Protein AF-A0A942IT99-F1 (afdb_monomer_lite)

Sequence (246 aa):
MENARISQFNTLSTGQDVSMTMKTRAAVFVEPGCVGIDNKPIPDVGLLEAPPRAATRPLRMALAVLLSASVGGCASLLPRGSSEQPSGFDSFEAAQQALERVVPFQTTVVELAGLGFDPEGGRNVTRVPYPDVVTLLAPHPGVPLEALDAGARACVAAQSQCRAYVFHLGGQTQRREGSFWLDFFNFRRTTTVGGWRFNGLVVVRGDLVVFRNFGGEARIDRTERQVNPLGPLQRAGDAVGASILN

Foldseek 3Di:
DDDDDDDDDDDDDDDDDDPDDDDDDDPPDDDDDDDDDDDDDDDDDDDDDDDDDDPDPPVVVVVVVVVVVVVPPPFPPDDWDWDADPQPDDFQVLLVVLLVPADAPPDWQVVCVVSRRHQPPDDQKDKDFPPRLLCVQCVDPPDDLVNGDQLSNVQVVLGRLKMKMKHKHKIKTKDKDDGPVCVQQPFKTKIWIWMWIKIKIWMDRNGGTHDIDIDTGRIDTDIDMDGDHVGPVVVVVVVVVVVVVD

Structure (mmCIF, N/CA/C/O backbone):
data_AF-A0A942IT99-F1
#
_entry.id   AF-A0A942IT99-F1
#
loop_
_atom_site.group_PDB
_atom_site.id
_atom_site.type_symbol
_atom_site.label_atom_id
_atom_site.label_alt_id
_atom_site.label_comp_id
_atom_site.label_asym_id
_atom_site.label_entity_id
_atom_site.label_seq_id
_atom_site.pdbx_PDB_ins_code
_atom_site.Cartn_x
_atom_site.Cartn_y
_atom_site.Cartn_z
_atom_site.occupancy
_atom_site.B_iso_or_equiv
_atom_site.auth_seq_id
_atom_site.auth_comp_id
_atom_site.auth_asym_id
_atom_site.auth_atom_id
_atom_site.pdbx_PDB_model_num
ATOM 1 N N . MET A 1 1 ? -50.759 -26.880 16.952 1.00 39.16 1 MET A N 1
ATOM 2 C CA . MET A 1 1 ? -50.942 -26.776 15.491 1.00 39.16 1 MET A CA 1
ATOM 3 C C . MET A 1 1 ? -49.678 -26.092 14.995 1.00 39.16 1 MET A C 1
ATOM 5 O O . MET A 1 1 ? -49.498 -24.945 15.355 1.00 39.16 1 MET A O 1
ATOM 9 N N . GLU A 1 2 ? -48.669 -26.691 14.373 1.00 47.97 2 GLU A N 1
ATOM 10 C CA . GLU A 1 2 ? -48.443 -27.966 13.681 1.00 47.97 2 GLU A CA 1
ATOM 11 C C . GLU A 1 2 ? -46.894 -28.084 13.557 1.00 47.97 2 GLU A C 1
ATOM 13 O O . GLU A 1 2 ? -46.249 -27.081 13.270 1.00 47.97 2 GLU A O 1
ATOM 18 N N . ASN A 1 3 ? -46.259 -29.123 14.129 1.00 37.75 3 ASN A N 1
ATOM 19 C CA . ASN A 1 3 ? -45.424 -30.167 13.477 1.00 37.75 3 ASN A CA 1
ATOM 20 C C . ASN A 1 3 ? -44.607 -29.731 12.230 1.00 37.75 3 ASN A C 1
ATOM 22 O O . ASN A 1 3 ? -45.142 -29.041 11.383 1.00 37.75 3 ASN A O 1
ATOM 26 N N . ALA A 1 4 ? -43.368 -30.152 11.924 1.00 42.12 4 ALA A N 1
ATOM 27 C CA . ALA A 1 4 ? -42.411 -31.162 12.412 1.00 42.12 4 ALA A CA 1
ATOM 28 C C . ALA A 1 4 ? -41.055 -30.936 11.654 1.00 42.12 4 ALA A C 1
ATOM 30 O O . ALA A 1 4 ? -41.073 -30.510 10.507 1.00 42.12 4 ALA A O 1
ATOM 31 N N . ARG A 1 5 ? -39.878 -30.957 12.308 1.00 44.62 5 ARG A N 1
ATOM 32 C CA . ARG A 1 5 ? -38.807 -32.001 12.334 1.00 44.62 5 ARG A CA 1
ATOM 33 C C . ARG A 1 5 ? -38.063 -32.411 11.023 1.00 44.62 5 ARG A C 1
ATOM 35 O O . ARG A 1 5 ? -38.634 -33.098 10.194 1.00 44.62 5 ARG A O 1
ATOM 42 N N . ILE A 1 6 ? -36.726 -32.211 11.066 1.00 40.09 6 ILE A N 1
ATOM 43 C CA . ILE A 1 6 ? -35.607 -33.209 10.979 1.00 40.09 6 ILE A CA 1
ATOM 44 C C . ILE A 1 6 ? -34.980 -33.660 9.624 1.00 40.09 6 ILE A C 1
ATOM 46 O O . ILE A 1 6 ? -35.668 -34.053 8.694 1.00 40.09 6 ILE A O 1
ATOM 50 N N . SER A 1 7 ? -33.631 -33.765 9.696 1.00 36.00 7 SER A N 1
ATOM 51 C CA . SER A 1 7 ? -32.617 -34.575 8.958 1.00 36.00 7 SER A CA 1
ATOM 52 C C . SER A 1 7 ? -32.186 -34.126 7.562 1.00 36.00 7 SER A C 1
ATOM 54 O O . SER A 1 7 ? -33.012 -33.963 6.682 1.00 36.00 7 SER A O 1
ATOM 56 N N . GLN A 1 8 ? -30.909 -33.807 7.297 1.00 42.81 8 GLN A N 1
ATOM 57 C CA . GLN A 1 8 ? -29.645 -34.581 7.402 1.00 42.81 8 GLN A CA 1
ATOM 58 C C . GLN A 1 8 ? -29.533 -35.823 6.490 1.00 42.81 8 GLN A C 1
ATOM 60 O O . GLN A 1 8 ? -30.430 -36.655 6.445 1.00 42.81 8 GLN A O 1
ATOM 65 N N . PHE A 1 9 ? -28.321 -35.950 5.920 1.00 35.94 9 PHE A N 1
ATOM 66 C CA . PHE A 1 9 ? -27.642 -37.098 5.285 1.00 35.94 9 PHE A CA 1
ATOM 67 C C . PHE A 1 9 ? -27.635 -37.254 3.744 1.00 35.94 9 PHE A C 1
ATOM 69 O O . PHE A 1 9 ? -28.473 -37.919 3.159 1.00 35.94 9 PHE A O 1
ATOM 76 N N . ASN A 1 10 ? -26.624 -36.628 3.121 1.00 34.25 10 ASN A N 1
ATOM 77 C CA . ASN A 1 10 ? -25.385 -37.208 2.556 1.00 34.25 10 ASN A CA 1
ATOM 78 C C . ASN A 1 10 ? -25.401 -38.383 1.538 1.00 34.25 10 ASN A C 1
ATOM 80 O O . ASN A 1 10 ? -26.127 -39.356 1.701 1.00 34.25 10 ASN A O 1
ATOM 84 N N . THR A 1 11 ? -24.382 -38.337 0.651 1.00 37.66 11 THR A N 1
ATOM 85 C CA . THR A 1 11 ? -23.782 -39.385 -0.232 1.00 37.66 11 THR A CA 1
ATOM 86 C C . THR A 1 11 ? -24.477 -39.637 -1.589 1.00 37.66 11 THR A C 1
ATOM 88 O O . THR A 1 11 ? -25.692 -39.564 -1.659 1.00 37.66 11 THR A O 1
ATOM 91 N N . LEU A 1 12 ? -23.837 -39.879 -2.748 1.00 37.41 12 LEU A N 1
ATOM 92 C CA . LEU A 1 12 ? -22.515 -40.382 -3.182 1.00 37.41 12 LEU A CA 1
ATOM 93 C C . LEU A 1 12 ? -22.225 -39.836 -4.615 1.00 37.41 12 LEU A C 1
ATOM 95 O O . LEU A 1 12 ? -23.151 -39.654 -5.395 1.00 37.41 12 LEU A O 1
ATOM 99 N N . SER A 1 13 ? -20.989 -39.429 -4.931 1.00 34.06 13 SER A N 1
ATOM 100 C CA . SER A 1 13 ? -19.980 -40.162 -5.737 1.00 34.06 13 SER A CA 1
ATOM 101 C C . SER A 1 13 ? -20.259 -40.359 -7.236 1.00 34.06 13 SER A C 1
ATOM 103 O O . SER A 1 13 ? -21.051 -41.210 -7.616 1.00 34.06 13 SER A O 1
ATOM 105 N N . THR A 1 14 ? -19.478 -39.646 -8.053 1.00 37.00 14 THR A N 1
ATOM 106 C CA . THR A 1 14 ? -18.668 -40.143 -9.192 1.00 37.00 14 THR A CA 1
ATOM 107 C C . THR A 1 14 ? -17.801 -38.940 -9.597 1.00 37.00 14 THR A C 1
ATOM 109 O O . THR A 1 14 ? -18.337 -37.867 -9.832 1.00 37.00 14 THR A O 1
ATOM 112 N N . GLY A 1 15 ? -16.472 -38.944 -9.525 1.00 32.97 15 GLY A N 1
ATOM 113 C CA . GLY A 1 15 ? -15.574 -39.945 -10.076 1.00 32.97 15 GLY A CA 1
ATOM 114 C C . GLY A 1 15 ? -15.150 -39.480 -11.468 1.00 32.97 15 GLY A C 1
ATOM 115 O O . GLY A 1 15 ? -15.761 -39.896 -12.439 1.00 32.97 15 GLY A O 1
ATOM 116 N N . GLN A 1 16 ? -14.136 -38.613 -11.559 1.00 38.00 16 GLN A N 1
ATOM 117 C CA . GLN A 1 16 ? -13.275 -38.548 -12.741 1.00 38.00 16 GLN A CA 1
ATOM 118 C C . GLN A 1 16 ? -11.941 -37.871 -12.412 1.00 38.00 16 GLN A C 1
ATOM 120 O O . GLN A 1 16 ? -11.777 -36.655 -12.480 1.00 38.00 16 GLN A O 1
ATOM 125 N N . ASP A 1 17 ? -10.988 -38.730 -12.059 1.00 34.41 17 ASP A N 1
ATOM 126 C CA . ASP A 1 17 ? -9.578 -38.562 -12.371 1.00 34.41 17 ASP A CA 1
ATOM 127 C C . ASP A 1 17 ? -9.406 -38.246 -13.861 1.00 34.41 17 ASP A C 1
ATOM 129 O O . ASP A 1 17 ? -9.821 -39.025 -14.721 1.00 34.41 17 ASP A O 1
ATOM 133 N N . VAL A 1 18 ? -8.720 -37.149 -14.174 1.00 46.44 18 VAL A N 1
ATOM 134 C CA . VAL A 1 18 ? -7.964 -37.045 -15.424 1.00 46.44 18 VAL A CA 1
ATOM 135 C C . VAL A 1 18 ? -6.570 -36.548 -15.073 1.00 46.44 18 VAL A C 1
ATOM 137 O O . VAL A 1 18 ? -6.242 -35.366 -15.143 1.00 46.44 18 VAL A O 1
ATOM 140 N N . SER A 1 19 ? -5.741 -37.510 -14.674 1.00 34.69 19 SER A N 1
ATOM 141 C CA . SER A 1 19 ? -4.295 -37.434 -14.816 1.00 34.69 19 SER A CA 1
ATOM 142 C C . SER A 1 19 ? -3.980 -37.241 -16.299 1.00 34.69 19 SER A C 1
ATOM 144 O O . SER A 1 19 ? -4.189 -38.144 -17.109 1.00 34.69 19 SER A O 1
ATOM 146 N N . MET A 1 20 ? -3.509 -36.052 -16.672 1.00 35.38 20 MET A N 1
ATOM 147 C CA . MET A 1 20 ? -2.973 -35.809 -18.006 1.00 35.38 20 MET A CA 1
ATOM 148 C C . MET A 1 20 ? -1.537 -35.321 -17.882 1.00 35.38 20 MET A C 1
ATOM 150 O O . MET A 1 20 ? -1.215 -34.137 -17.862 1.00 35.38 20 MET A O 1
ATOM 154 N N . THR A 1 21 ? -0.656 -36.310 -17.779 1.00 42.91 21 THR A N 1
ATOM 155 C CA . THR A 1 21 ? 0.775 -36.197 -18.015 1.00 42.91 21 THR A CA 1
ATOM 156 C C . THR A 1 21 ? 0.992 -35.727 -19.458 1.00 42.91 21 THR A C 1
ATOM 158 O O . THR A 1 21 ? 0.917 -36.519 -20.395 1.00 42.91 21 THR A O 1
ATOM 161 N N . MET A 1 22 ? 1.272 -34.440 -19.669 1.00 36.47 22 MET A N 1
ATOM 162 C CA . MET A 1 22 ? 1.717 -33.928 -20.969 1.00 36.47 22 MET A CA 1
ATOM 163 C C . MET A 1 22 ? 3.126 -33.347 -20.867 1.00 36.47 22 MET A C 1
ATOM 165 O O . MET A 1 22 ? 3.358 -32.159 -20.698 1.00 36.47 22 MET A O 1
ATOM 169 N N . LYS A 1 23 ? 4.071 -34.283 -20.968 1.00 35.50 23 LYS A N 1
ATOM 170 C CA . LYS A 1 23 ? 5.142 -34.298 -21.968 1.00 35.50 23 LYS A CA 1
ATOM 171 C C . LYS A 1 23 ? 5.810 -32.945 -22.248 1.00 35.50 23 LYS A C 1
ATOM 173 O O . LYS A 1 23 ? 5.411 -32.194 -23.133 1.00 35.50 23 LYS A O 1
ATOM 178 N N . THR A 1 24 ? 6.937 -32.762 -21.567 1.00 43.44 24 THR A N 1
ATOM 179 C CA . THR A 1 24 ? 8.148 -32.083 -22.034 1.00 43.44 24 THR A CA 1
ATOM 180 C C . THR A 1 24 ? 8.234 -32.033 -23.564 1.00 43.44 24 THR A C 1
ATOM 182 O O . THR A 1 24 ? 8.451 -33.052 -24.224 1.00 43.44 24 THR A O 1
ATOM 185 N N . ARG A 1 25 ? 8.123 -30.835 -24.136 1.00 38.44 25 ARG A N 1
ATOM 186 C CA . ARG A 1 25 ? 8.689 -30.516 -25.448 1.00 38.44 25 ARG A CA 1
ATOM 187 C C . ARG A 1 25 ? 9.528 -29.262 -25.293 1.00 38.44 25 ARG A C 1
ATOM 189 O O . ARG A 1 25 ? 9.020 -28.147 -25.287 1.00 38.44 25 ARG A O 1
ATOM 196 N N . ALA A 1 26 ? 10.826 -29.494 -25.139 1.00 36.19 26 ALA A N 1
ATOM 197 C CA . ALA A 1 26 ? 11.847 -28.497 -25.377 1.00 36.19 26 ALA A CA 1
ATOM 198 C C . ALA A 1 26 ? 11.672 -27.969 -26.808 1.00 36.19 26 ALA A C 1
ATOM 200 O O . ALA A 1 26 ? 11.754 -28.731 -27.774 1.00 36.19 26 ALA A O 1
ATOM 201 N N . ALA A 1 27 ? 11.393 -26.676 -26.934 1.00 34.97 27 ALA A N 1
ATOM 202 C CA . ALA A 1 27 ? 11.529 -25.968 -28.191 1.00 34.97 27 ALA A CA 1
ATOM 203 C C . ALA A 1 27 ? 13.032 -25.853 -28.482 1.00 34.97 27 ALA A C 1
ATOM 205 O O . ALA A 1 27 ? 13.722 -24.995 -27.937 1.00 34.97 27 ALA A O 1
ATOM 206 N N . VAL A 1 28 ? 13.544 -26.779 -29.291 1.00 35.72 28 VAL A N 1
ATOM 207 C CA . VAL A 1 28 ? 14.864 -26.670 -29.912 1.00 35.72 28 VAL A CA 1
ATOM 208 C C . VAL A 1 28 ? 14.746 -25.582 -30.972 1.00 35.72 28 VAL A C 1
ATOM 210 O O . VAL A 1 28 ? 14.085 -25.759 -31.995 1.00 35.72 28 VAL A O 1
ATOM 213 N N . PHE A 1 29 ? 15.320 -24.423 -30.670 1.00 31.28 29 PHE A N 1
ATOM 214 C CA . PHE A 1 29 ? 15.466 -23.329 -31.613 1.00 31.28 29 PHE A CA 1
ATOM 215 C C . PHE A 1 29 ? 16.520 -23.733 -32.649 1.00 31.28 29 PHE A C 1
ATOM 217 O O . PHE A 1 29 ? 17.648 -24.080 -32.307 1.00 31.28 29 PHE A O 1
ATOM 224 N N . VAL A 1 30 ? 16.083 -23.760 -33.903 1.00 35.53 30 VAL A N 1
ATOM 225 C CA . VAL A 1 30 ? 16.823 -24.179 -35.092 1.00 35.53 30 VAL A CA 1
ATOM 226 C C . VAL A 1 30 ? 17.877 -23.124 -35.439 1.00 35.53 30 VAL A C 1
ATOM 228 O O . VAL A 1 30 ? 17.548 -21.952 -35.619 1.00 35.53 30 VAL A O 1
ATOM 231 N N . GLU A 1 31 ? 19.138 -23.547 -35.537 1.00 41.16 31 GLU A N 1
ATOM 232 C CA . GLU A 1 31 ? 20.235 -22.756 -36.103 1.00 41.16 31 GLU A CA 1
ATOM 233 C C . GLU A 1 31 ? 20.008 -22.512 -37.608 1.00 41.16 31 GLU A C 1
ATOM 235 O O . GLU A 1 31 ? 19.618 -23.439 -38.326 1.00 41.16 31 GLU A O 1
ATOM 240 N N . PRO A 1 32 ? 20.275 -21.307 -38.140 1.00 45.66 32 PRO A N 1
ATOM 241 C CA . PRO A 1 32 ? 20.320 -21.102 -39.579 1.00 45.66 32 PRO A CA 1
ATOM 242 C C . PRO A 1 32 ? 21.599 -21.724 -40.154 1.00 45.66 32 PRO A C 1
ATOM 244 O O . PRO A 1 32 ? 22.715 -21.304 -39.851 1.00 45.66 32 PRO A O 1
ATOM 247 N N . GLY A 1 33 ? 21.405 -22.741 -40.995 1.00 35.16 33 GLY A N 1
ATOM 248 C CA . GLY A 1 33 ? 22.462 -23.452 -41.700 1.00 35.16 33 GLY A CA 1
ATOM 249 C C . GLY A 1 33 ? 23.243 -22.567 -42.671 1.00 35.16 33 GLY A C 1
ATOM 250 O O . GLY A 1 33 ? 22.678 -21.815 -43.466 1.00 35.16 33 GLY A O 1
ATOM 251 N N . CYS A 1 34 ? 24.565 -22.719 -42.634 1.00 34.06 34 CYS A N 1
ATOM 252 C CA . CYS A 1 34 ? 25.455 -22.295 -43.702 1.00 34.06 34 CYS A CA 1
ATOM 253 C C . CYS A 1 34 ? 25.238 -23.197 -44.924 1.00 34.06 34 CYS A C 1
ATOM 255 O O . CYS A 1 34 ? 25.384 -24.416 -44.856 1.00 34.06 34 CYS A O 1
ATOM 257 N N . VAL A 1 35 ? 24.884 -22.568 -46.041 1.00 43.31 35 VAL A N 1
ATOM 258 C CA . VAL A 1 35 ? 24.747 -23.173 -47.366 1.00 43.31 35 VAL A CA 1
ATOM 259 C C . VAL A 1 35 ? 26.081 -23.797 -47.793 1.00 43.31 35 VAL A C 1
ATOM 261 O O . VAL A 1 35 ? 27.101 -23.111 -47.865 1.00 43.31 35 VAL A O 1
ATOM 264 N N . GLY A 1 36 ? 26.059 -25.102 -48.071 1.00 34.62 36 GLY A N 1
ATOM 265 C CA . GLY A 1 36 ? 27.141 -25.819 -48.738 1.00 34.62 36 GLY A CA 1
ATOM 266 C C . GLY A 1 36 ? 27.186 -25.449 -50.219 1.00 34.62 36 GLY A C 1
ATOM 267 O O . GLY A 1 36 ? 26.153 -25.415 -50.883 1.00 34.62 36 GLY A O 1
ATOM 268 N N . ILE A 1 37 ? 28.381 -25.146 -50.719 1.00 41.97 37 ILE A N 1
ATOM 269 C CA . ILE A 1 37 ? 28.624 -24.864 -52.133 1.00 41.97 37 ILE A CA 1
ATOM 270 C C . ILE A 1 37 ? 29.173 -26.147 -52.761 1.00 41.97 37 ILE A C 1
ATOM 272 O O . ILE A 1 37 ? 30.215 -26.652 -52.340 1.00 41.97 37 ILE A O 1
ATOM 276 N N . ASP A 1 38 ? 28.424 -26.675 -53.726 1.00 38.41 38 ASP A N 1
ATOM 277 C CA . ASP A 1 38 ? 28.729 -27.861 -54.521 1.00 38.41 38 ASP A CA 1
ATOM 278 C C . ASP A 1 38 ? 30.107 -27.793 -55.188 1.00 38.41 38 ASP A C 1
ATOM 280 O O . ASP A 1 38 ? 30.463 -26.830 -55.874 1.00 38.41 38 ASP A O 1
ATOM 284 N N . ASN A 1 39 ? 30.870 -28.870 -55.016 1.00 44.47 39 ASN A N 1
ATOM 285 C CA . ASN A 1 39 ? 32.199 -29.044 -55.579 1.00 44.47 39 ASN A CA 1
ATOM 286 C C . ASN A 1 39 ? 32.071 -29.668 -56.982 1.00 44.47 39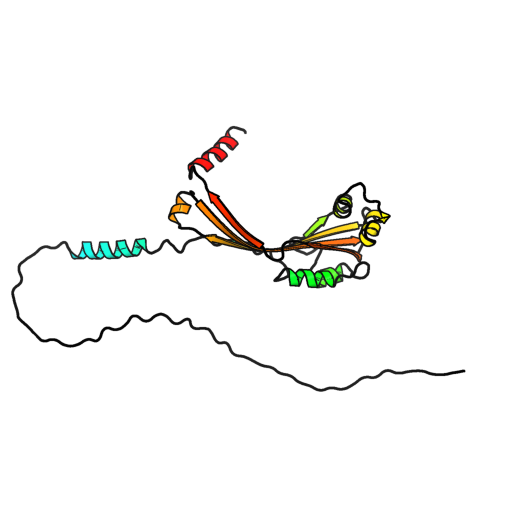 ASN A C 1
ATOM 288 O O . ASN A 1 39 ? 31.845 -30.871 -57.122 1.00 44.47 39 ASN A O 1
ATOM 292 N N . LYS A 1 40 ? 32.191 -28.850 -58.034 1.00 41.75 40 LYS A N 1
ATOM 293 C CA . LYS A 1 40 ? 32.300 -29.300 -59.433 1.00 41.75 40 LYS A CA 1
ATOM 294 C C . LYS A 1 40 ? 33.785 -29.395 -59.823 1.00 41.75 40 LYS A C 1
ATOM 296 O O . LYS A 1 40 ? 34.506 -28.425 -59.597 1.00 41.75 40 LYS A O 1
ATOM 301 N N . PRO A 1 41 ? 34.260 -30.490 -60.444 1.00 44.66 41 PRO A N 1
ATOM 302 C CA . PRO A 1 41 ? 35.653 -30.598 -60.864 1.00 44.66 41 PRO A CA 1
ATOM 303 C C . PRO A 1 41 ? 35.877 -29.884 -62.208 1.00 44.66 41 PRO A C 1
ATOM 305 O O . PRO A 1 41 ? 35.098 -30.048 -63.150 1.00 44.66 41 PRO A O 1
ATOM 308 N N . ILE A 1 42 ? 36.948 -29.093 -62.297 1.00 40.69 42 ILE A N 1
ATOM 309 C CA . ILE A 1 42 ? 37.484 -28.484 -63.528 1.00 40.69 42 ILE A CA 1
ATOM 310 C C . ILE A 1 42 ? 38.992 -28.817 -63.581 1.00 40.69 42 ILE A C 1
ATOM 312 O O . ILE A 1 42 ? 39.611 -28.884 -62.518 1.00 40.69 42 ILE A O 1
ATOM 316 N N . PRO A 1 43 ? 39.558 -29.111 -64.771 1.00 45.12 43 PRO A N 1
ATOM 317 C CA . PRO A 1 43 ? 40.708 -30.000 -64.919 1.00 45.12 43 PRO A CA 1
ATOM 318 C C . PRO A 1 43 ? 42.076 -29.311 -64.832 1.00 45.12 43 PRO A C 1
ATOM 320 O O . PRO A 1 43 ? 42.197 -28.089 -64.923 1.00 45.12 43 PRO A O 1
ATOM 323 N N . ASP A 1 44 ? 43.090 -30.169 -64.703 1.00 46.69 44 ASP A N 1
ATOM 324 C CA . ASP A 1 44 ? 44.524 -29.895 -64.704 1.00 46.69 44 ASP A CA 1
ATOM 325 C C . ASP A 1 44 ? 44.979 -28.952 -65.822 1.00 46.69 44 ASP A C 1
ATOM 327 O O . ASP A 1 44 ? 44.818 -29.241 -67.010 1.00 46.69 44 ASP A O 1
ATOM 331 N N . VAL A 1 45 ? 45.661 -27.871 -65.435 1.00 41.03 45 VAL A N 1
ATOM 332 C CA . VAL A 1 45 ? 46.538 -27.108 -66.325 1.00 41.03 45 VAL A CA 1
ATOM 333 C C . VAL A 1 45 ? 47.806 -26.715 -65.574 1.00 41.03 45 VAL A C 1
ATOM 335 O O . VAL A 1 45 ? 47.773 -25.925 -64.637 1.00 41.03 45 VAL A O 1
ATOM 338 N N . GLY A 1 46 ? 48.928 -27.229 -66.074 1.00 39.59 46 GLY A N 1
ATOM 339 C CA . GLY A 1 46 ? 50.073 -26.381 -66.399 1.00 39.59 46 GLY A CA 1
ATOM 340 C C . GLY A 1 46 ? 50.959 -25.936 -65.244 1.00 39.59 46 GLY A C 1
ATOM 341 O O . GLY A 1 46 ? 50.786 -24.870 -64.666 1.00 39.59 46 GLY A O 1
ATOM 342 N N . LEU A 1 47 ? 52.004 -26.733 -65.042 1.00 43.69 47 LEU A N 1
ATOM 343 C CA . LEU A 1 47 ? 53.308 -26.346 -64.520 1.00 43.69 47 LEU A CA 1
ATOM 344 C C . LEU A 1 47 ? 53.756 -24.975 -65.074 1.00 43.69 47 LEU A C 1
ATOM 346 O O . LEU A 1 47 ? 53.932 -24.841 -66.283 1.00 43.69 47 LEU A O 1
ATOM 350 N N . LEU A 1 48 ? 53.998 -23.988 -64.206 1.00 40.31 48 LEU A N 1
ATOM 351 C CA . LEU A 1 48 ? 54.901 -22.876 -64.509 1.00 40.31 48 LEU A CA 1
ATOM 352 C C . LEU A 1 48 ? 55.566 -22.360 -63.227 1.00 40.31 48 LEU A C 1
ATOM 354 O O . LEU A 1 48 ? 54.986 -22.361 -62.143 1.00 40.31 48 LEU A O 1
ATOM 358 N N . GLU A 1 49 ? 56.828 -21.997 -63.387 1.00 43.44 49 GLU A N 1
ATOM 359 C CA . GLU A 1 49 ? 57.879 -21.913 -62.382 1.00 43.44 49 GLU A CA 1
ATOM 360 C C . GLU A 1 49 ? 57.687 -20.881 -61.261 1.00 43.44 49 GLU A C 1
ATOM 362 O O . GLU A 1 49 ? 57.094 -19.814 -61.412 1.00 43.44 49 GLU A O 1
ATOM 367 N N . ALA A 1 50 ? 58.295 -21.207 -60.119 1.00 49.03 50 ALA A N 1
ATOM 368 C CA . ALA A 1 50 ? 58.469 -20.329 -58.974 1.00 49.03 50 ALA A CA 1
ATOM 369 C C . ALA A 1 50 ? 59.521 -19.234 -59.235 1.00 49.03 50 ALA A C 1
ATOM 371 O O . ALA A 1 50 ? 60.605 -19.539 -59.734 1.00 49.03 50 ALA A O 1
ATOM 372 N N . PRO A 1 51 ? 59.293 -18.002 -58.745 1.00 54.72 51 PRO A N 1
ATOM 373 C CA . PRO A 1 51 ? 60.372 -17.092 -58.388 1.00 54.72 51 PRO A CA 1
ATOM 374 C C . PRO A 1 51 ? 60.485 -16.889 -56.859 1.00 54.72 51 PRO A C 1
ATOM 376 O O . PRO A 1 51 ? 59.576 -17.223 -56.093 1.00 54.72 51 PRO A O 1
ATOM 379 N N . PRO A 1 52 ? 61.639 -16.390 -56.380 1.00 58.34 52 PRO A N 1
ATOM 380 C CA . PRO A 1 52 ? 62.125 -16.652 -55.032 1.00 58.34 52 PRO A CA 1
ATOM 381 C C . PRO A 1 52 ? 61.655 -15.644 -53.969 1.00 58.34 52 PRO A C 1
ATOM 383 O O . PRO A 1 52 ? 61.454 -14.466 -54.236 1.00 58.34 52 PRO A O 1
ATOM 386 N N . ARG A 1 53 ? 61.611 -16.146 -52.725 1.00 55.53 53 ARG A N 1
ATOM 387 C CA . ARG A 1 53 ? 61.852 -15.469 -51.430 1.00 55.53 53 ARG A CA 1
ATOM 388 C C . ARG A 1 53 ? 61.204 -14.093 -51.198 1.00 55.53 53 ARG A C 1
ATOM 390 O O . ARG A 1 53 ? 61.747 -13.070 -51.589 1.00 55.53 53 ARG A O 1
ATOM 397 N N . ALA A 1 54 ? 60.215 -14.060 -50.303 1.00 45.09 54 ALA A N 1
ATOM 398 C CA . ALA A 1 54 ? 60.138 -13.024 -49.265 1.00 45.09 54 ALA A CA 1
ATOM 399 C C . ALA A 1 54 ? 59.269 -13.510 -48.095 1.00 45.09 54 ALA A C 1
ATOM 401 O O . ALA A 1 54 ? 58.041 -13.404 -48.096 1.00 45.09 54 ALA A O 1
ATOM 402 N N . ALA A 1 55 ? 59.931 -14.069 -47.083 1.00 54.16 55 ALA A N 1
ATOM 403 C CA . ALA A 1 55 ? 59.370 -14.281 -45.758 1.00 54.16 55 ALA A CA 1
ATOM 404 C C . ALA A 1 55 ? 58.859 -12.938 -45.206 1.00 54.16 55 ALA A C 1
ATOM 406 O O . ALA A 1 55 ? 59.621 -11.978 -45.192 1.00 54.16 55 ALA A O 1
ATOM 407 N N . THR A 1 56 ? 57.575 -12.860 -44.826 1.00 51.66 56 THR A N 1
ATOM 408 C CA . THR A 1 56 ? 56.961 -11.865 -43.896 1.00 51.66 56 THR A CA 1
ATOM 409 C C . THR A 1 56 ? 55.419 -11.881 -43.913 1.00 51.66 56 THR A C 1
ATOM 411 O O . THR A 1 56 ? 54.792 -11.232 -43.076 1.00 51.66 56 THR A O 1
ATOM 414 N N . ARG A 1 57 ? 54.757 -12.621 -44.817 1.00 54.25 57 ARG A N 1
ATOM 415 C CA . ARG A 1 57 ? 53.293 -12.527 -45.013 1.00 54.25 57 ARG A CA 1
ATOM 416 C C . ARG A 1 57 ? 52.347 -13.387 -44.138 1.00 54.25 57 ARG A C 1
ATOM 418 O O . ARG A 1 57 ? 51.217 -12.924 -43.981 1.00 54.25 57 ARG A O 1
ATOM 425 N N . PRO A 1 58 ? 52.702 -14.537 -43.518 1.00 49.12 58 PRO A N 1
ATOM 426 C CA . PRO A 1 58 ? 51.704 -15.311 -42.762 1.00 49.12 58 PRO A CA 1
ATOM 427 C C . PRO A 1 58 ? 51.383 -14.674 -41.399 1.00 49.12 58 PRO A C 1
ATOM 429 O O . PRO A 1 58 ? 50.256 -14.769 -40.922 1.00 49.12 58 PRO A O 1
ATOM 432 N N . LEU A 1 59 ? 52.338 -13.934 -40.819 1.00 54.25 59 LEU A N 1
ATOM 433 C CA . LEU A 1 59 ? 52.165 -13.218 -39.551 1.00 54.25 59 LEU A CA 1
ATOM 434 C C . LEU A 1 59 ? 51.166 -12.055 -39.675 1.00 54.25 59 LEU A C 1
ATOM 436 O O . LEU A 1 59 ? 50.373 -11.824 -38.770 1.00 54.25 59 LEU A O 1
ATOM 440 N N . ARG A 1 60 ? 51.167 -11.342 -40.810 1.00 56.22 60 ARG A N 1
ATOM 441 C CA . ARG A 1 60 ? 50.258 -10.207 -41.048 1.00 56.22 60 ARG A CA 1
ATOM 442 C C . ARG A 1 60 ? 48.804 -10.646 -41.237 1.00 56.22 60 ARG A C 1
ATOM 444 O O . ARG A 1 60 ? 47.908 -9.960 -40.759 1.00 56.22 60 ARG A O 1
ATOM 451 N N . MET A 1 61 ? 48.578 -11.792 -41.881 1.00 59.34 61 MET A N 1
ATOM 452 C CA . MET A 1 61 ? 47.237 -12.368 -42.044 1.00 59.34 61 MET A CA 1
ATOM 453 C C . MET A 1 61 ? 46.700 -12.952 -40.730 1.00 59.34 61 MET A C 1
ATOM 455 O O . MET A 1 61 ? 45.549 -12.703 -40.385 1.00 59.34 61 MET A O 1
ATOM 459 N N . ALA A 1 62 ? 47.540 -13.640 -39.947 1.00 62.00 62 ALA A N 1
ATOM 460 C CA . ALA A 1 62 ? 47.154 -14.130 -38.621 1.00 62.00 62 ALA A CA 1
ATOM 461 C C . ALA A 1 62 ? 46.825 -12.980 -37.649 1.00 62.00 62 ALA A C 1
ATOM 463 O O . ALA A 1 62 ? 45.845 -13.060 -36.911 1.00 62.00 62 ALA A O 1
ATOM 464 N N . LEU A 1 63 ? 47.589 -11.881 -37.698 1.00 64.25 63 LEU A N 1
ATOM 465 C CA . LEU A 1 63 ? 47.326 -10.684 -36.896 1.00 64.25 63 LEU A CA 1
ATOM 466 C C . LEU A 1 63 ? 46.016 -9.993 -37.304 1.00 64.25 63 LEU A C 1
ATOM 468 O O . LEU A 1 63 ? 45.277 -9.550 -36.434 1.00 64.25 63 LEU A O 1
ATOM 472 N N . ALA A 1 64 ? 45.696 -9.933 -38.602 1.00 67.69 64 ALA A N 1
ATOM 473 C CA . ALA A 1 64 ? 44.455 -9.328 -39.090 1.00 67.69 64 ALA A CA 1
ATOM 474 C C . ALA A 1 64 ? 43.205 -10.118 -38.660 1.00 67.69 64 ALA A C 1
ATOM 476 O O . ALA A 1 64 ? 42.210 -9.518 -38.256 1.00 67.69 64 ALA A O 1
ATOM 477 N N . VAL A 1 65 ? 43.271 -11.455 -38.672 1.00 67.69 65 VAL A N 1
ATOM 478 C CA . VAL A 1 65 ? 42.174 -12.313 -38.196 1.00 67.69 65 VAL A CA 1
ATOM 479 C C . VAL A 1 65 ? 42.001 -12.188 -36.679 1.00 67.69 65 VAL A C 1
ATOM 481 O O . VAL A 1 65 ? 40.878 -11.979 -36.219 1.00 67.69 65 VAL A O 1
ATOM 484 N N . LEU A 1 66 ? 43.096 -12.195 -35.903 1.00 65.31 66 LEU A N 1
ATOM 485 C CA . LEU A 1 66 ? 43.042 -11.959 -34.452 1.00 65.31 66 LEU A CA 1
ATOM 486 C C . LEU A 1 66 ? 42.472 -10.572 -34.103 1.00 65.31 66 LEU A C 1
ATOM 488 O O . LEU A 1 66 ? 41.717 -10.442 -33.141 1.00 65.31 66 LEU A O 1
ATOM 492 N N . LEU A 1 67 ? 42.811 -9.546 -34.891 1.00 66.06 67 LEU A N 1
ATOM 493 C CA . LEU A 1 67 ? 42.334 -8.175 -34.698 1.00 66.06 67 LEU A CA 1
ATOM 494 C C . LEU A 1 67 ? 40.852 -8.017 -35.070 1.00 66.06 67 LEU A C 1
ATOM 496 O O . LEU A 1 67 ? 40.145 -7.233 -34.449 1.00 66.06 67 LEU A O 1
ATOM 500 N N . SER A 1 68 ? 40.355 -8.772 -36.052 1.00 62.69 68 SER A N 1
ATOM 501 C CA . SER A 1 68 ? 38.923 -8.785 -36.384 1.00 62.69 68 SER A CA 1
ATOM 502 C C . SER A 1 68 ? 38.080 -9.538 -35.345 1.00 62.69 68 SER A C 1
ATOM 504 O O . SER A 1 68 ? 36.959 -9.127 -35.047 1.00 62.69 68 SER A O 1
ATOM 506 N N . ALA A 1 69 ? 38.638 -10.582 -34.720 1.00 61.62 69 ALA A N 1
ATOM 507 C CA . ALA A 1 69 ? 37.964 -11.358 -33.680 1.00 61.62 69 ALA A CA 1
ATOM 508 C C . ALA A 1 69 ? 37.840 -10.602 -32.341 1.00 61.62 69 ALA A C 1
ATOM 510 O O . ALA A 1 69 ? 36.889 -10.831 -31.596 1.00 61.62 69 ALA A O 1
ATOM 511 N N . SER A 1 70 ? 38.749 -9.668 -32.037 1.00 61.44 70 SER A N 1
ATOM 512 C CA . SER A 1 70 ? 38.709 -8.886 -30.792 1.00 61.44 70 SER A CA 1
ATOM 513 C C . SER A 1 70 ? 37.699 -7.730 -30.803 1.00 61.44 70 SER A C 1
ATOM 515 O O . SER A 1 70 ? 37.295 -7.270 -29.737 1.00 61.44 70 SER A O 1
ATOM 517 N N . VAL A 1 71 ? 37.226 -7.285 -31.974 1.00 59.62 71 VAL A N 1
ATOM 518 C CA . VAL A 1 71 ? 36.269 -6.162 -32.086 1.00 59.62 71 VAL A CA 1
ATOM 519 C C . VAL A 1 71 ? 34.802 -6.621 -31.991 1.00 59.62 71 VAL A C 1
ATOM 521 O O . VAL A 1 71 ? 33.932 -5.832 -31.627 1.00 59.62 71 VAL A O 1
ATOM 524 N N . GLY A 1 72 ? 34.506 -7.904 -32.234 1.00 57.94 72 GLY A N 1
ATOM 525 C CA . GLY A 1 72 ? 33.134 -8.439 -32.216 1.00 57.94 72 GLY A CA 1
ATOM 526 C C . GLY A 1 72 ? 32.535 -8.732 -30.829 1.00 57.94 72 GLY A C 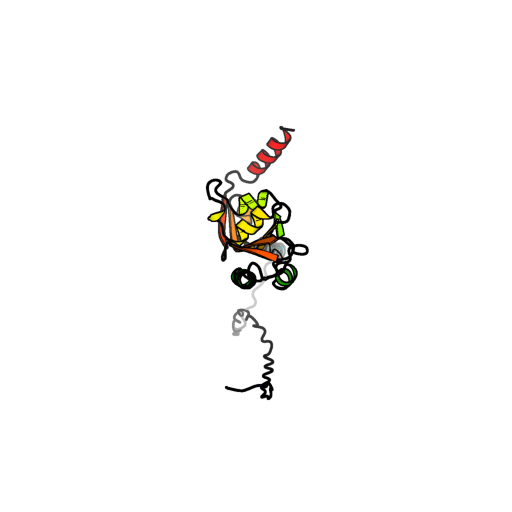1
ATOM 527 O O . GLY A 1 72 ? 31.344 -9.017 -30.734 1.00 57.94 72 GLY A O 1
ATOM 528 N N . GLY A 1 73 ? 33.323 -8.680 -29.748 1.00 54.69 73 GLY A N 1
ATOM 529 C CA . GLY A 1 73 ? 32.932 -9.244 -28.445 1.00 54.69 73 GLY A CA 1
ATOM 530 C C . GLY A 1 73 ? 32.172 -8.334 -27.467 1.00 54.69 73 GLY A C 1
ATOM 531 O O . GLY A 1 73 ? 31.615 -8.833 -26.493 1.00 54.69 73 GLY A O 1
ATOM 532 N N . CYS A 1 74 ? 32.121 -7.013 -27.669 1.00 57.62 74 CYS A N 1
ATOM 533 C CA . CYS A 1 74 ? 31.768 -6.092 -26.569 1.00 57.62 74 CYS A CA 1
ATOM 534 C C . CYS A 1 74 ? 30.313 -5.588 -26.539 1.00 57.62 74 CYS A C 1
ATOM 536 O O . CYS A 1 74 ? 29.945 -4.851 -25.625 1.00 57.62 74 CYS A O 1
ATOM 538 N N . ALA A 1 75 ? 29.456 -5.967 -27.490 1.00 55.69 75 ALA A N 1
ATOM 539 C CA . ALA A 1 75 ? 28.082 -5.448 -27.533 1.00 55.69 75 ALA A CA 1
ATOM 540 C C . ALA A 1 75 ? 27.113 -6.137 -26.548 1.00 55.69 75 ALA A C 1
ATOM 542 O O . ALA A 1 75 ? 26.065 -5.576 -26.237 1.00 55.69 75 ALA A O 1
ATOM 543 N N . SER A 1 76 ? 27.445 -7.327 -26.030 1.00 54.84 76 SER A N 1
ATOM 544 C CA . SER A 1 76 ? 26.516 -8.123 -25.208 1.00 54.84 76 SER A CA 1
ATOM 545 C C . SER A 1 76 ? 26.688 -7.962 -23.688 1.00 54.84 76 SER A C 1
ATOM 547 O O . SER A 1 76 ? 25.940 -8.582 -22.930 1.00 54.84 76 SER A O 1
ATOM 549 N N . LEU A 1 77 ? 27.630 -7.140 -23.212 1.00 57.47 77 LEU A N 1
ATOM 550 C CA . LEU A 1 77 ? 27.936 -7.003 -21.779 1.00 57.47 77 LEU A CA 1
ATOM 551 C C . LEU A 1 77 ? 27.168 -5.856 -21.094 1.00 57.47 77 LEU A C 1
ATOM 553 O O . LEU A 1 77 ? 27.698 -5.181 -20.213 1.00 57.47 77 LEU A O 1
ATOM 557 N N . LEU A 1 78 ? 25.926 -5.595 -21.510 1.00 60.00 78 LEU A N 1
ATOM 558 C CA . LEU A 1 78 ? 25.100 -4.591 -20.840 1.00 60.00 78 LEU A CA 1
ATOM 559 C C . LEU A 1 78 ? 24.544 -5.149 -19.517 1.00 60.00 78 LEU A C 1
ATOM 561 O O . LEU A 1 78 ? 23.880 -6.192 -19.534 1.00 60.00 78 LEU A O 1
ATOM 565 N N . PRO A 1 79 ? 24.746 -4.460 -18.377 1.00 57.34 79 PRO A N 1
ATOM 566 C CA . PRO A 1 79 ? 24.178 -4.879 -17.104 1.00 57.34 79 PRO A CA 1
ATOM 567 C C . PRO A 1 79 ? 22.652 -4.813 -17.168 1.00 57.34 79 PRO A C 1
ATOM 569 O O . PRO A 1 79 ? 22.073 -3.745 -17.387 1.00 57.34 79 PRO A O 1
ATOM 572 N N . ARG A 1 80 ? 21.994 -5.948 -16.941 1.00 60.06 80 ARG A N 1
ATOM 573 C CA . ARG A 1 80 ? 20.555 -6.000 -16.669 1.00 60.06 80 ARG A CA 1
ATOM 574 C C . ARG A 1 80 ? 20.376 -5.959 -15.158 1.00 60.06 80 ARG A C 1
ATOM 576 O O . ARG A 1 80 ? 21.064 -6.688 -14.450 1.00 60.06 80 ARG A O 1
ATOM 583 N N . GLY A 1 81 ? 19.491 -5.093 -14.678 1.00 60.78 81 GLY A N 1
ATOM 584 C CA . GLY A 1 81 ? 19.121 -5.039 -13.268 1.00 60.78 81 GLY A CA 1
ATOM 585 C C . GLY A 1 81 ? 17.699 -5.552 -13.104 1.00 60.78 81 GLY A C 1
ATOM 586 O O . GLY A 1 81 ? 16.761 -4.925 -13.581 1.00 60.78 81 GLY A O 1
ATOM 587 N N . SER A 1 82 ? 17.510 -6.680 -12.436 1.00 63.19 82 SER A N 1
ATOM 588 C CA . SER A 1 82 ? 16.195 -7.064 -11.924 1.00 63.19 82 SER A CA 1
ATOM 589 C C . SER A 1 82 ? 16.150 -6.721 -10.441 1.00 63.19 82 SER A C 1
ATOM 591 O O . SER A 1 82 ? 17.053 -7.079 -9.687 1.00 63.19 82 SER A O 1
ATOM 593 N N . SER A 1 83 ? 15.122 -5.986 -10.028 1.00 62.59 83 SER A N 1
ATOM 594 C CA . SER A 1 83 ? 14.812 -5.764 -8.622 1.00 62.59 83 SER A CA 1
ATOM 595 C C . SER A 1 83 ? 13.492 -6.468 -8.349 1.00 62.59 83 SER A C 1
ATOM 597 O O . SER A 1 83 ? 12.410 -5.895 -8.451 1.00 62.59 83 SER A O 1
ATOM 599 N N . GLU A 1 84 ? 13.589 -7.761 -8.070 1.00 61.94 84 GLU A N 1
ATOM 600 C CA . GLU A 1 84 ? 12.452 -8.526 -7.580 1.00 61.94 84 GLU A CA 1
ATOM 601 C C . GLU A 1 84 ? 12.380 -8.298 -6.073 1.00 61.94 84 GLU A C 1
ATOM 603 O O . GLU A 1 84 ? 13.212 -8.801 -5.315 1.00 61.94 84 GLU A O 1
ATOM 608 N N . GLN A 1 85 ? 11.421 -7.485 -5.623 1.00 62.88 85 GLN A N 1
ATOM 609 C CA . GLN A 1 85 ? 11.043 -7.552 -4.221 1.00 62.88 85 GLN A CA 1
ATOM 610 C C . GLN A 1 85 ? 10.356 -8.907 -4.018 1.00 62.88 85 GLN A C 1
ATOM 612 O O . GLN A 1 85 ? 9.443 -9.226 -4.781 1.00 62.88 85 GLN A O 1
ATOM 617 N N . PRO A 1 86 ? 10.752 -9.712 -3.014 1.00 61.78 86 PRO A N 1
ATOM 618 C CA . PRO A 1 86 ? 10.049 -10.946 -2.704 1.00 61.78 86 PRO A CA 1
ATOM 619 C C . PRO A 1 86 ? 8.640 -10.585 -2.222 1.00 61.78 86 PRO A C 1
ATOM 621 O O . PRO A 1 86 ? 8.429 -10.306 -1.041 1.00 61.78 86 PRO A O 1
ATOM 624 N N . SER A 1 87 ? 7.693 -10.527 -3.149 1.00 66.12 87 SER A N 1
ATOM 625 C CA . SER A 1 87 ? 6.271 -10.391 -2.882 1.00 66.12 87 SER A CA 1
ATOM 626 C C . SER A 1 87 ? 5.672 -11.793 -2.921 1.00 66.12 87 SER A C 1
ATOM 628 O O . SER A 1 87 ? 6.050 -12.612 -3.751 1.00 66.12 87 SER A O 1
ATOM 630 N N . GLY A 1 88 ? 4.777 -12.121 -1.987 1.00 81.25 88 GLY A N 1
ATOM 631 C CA . GLY A 1 88 ? 4.098 -13.427 -1.962 1.00 81.25 88 GLY A CA 1
ATOM 632 C C . GLY A 1 88 ? 3.109 -13.639 -3.118 1.00 81.25 88 GLY A C 1
ATOM 633 O O . GLY A 1 88 ? 2.291 -14.548 -3.049 1.00 81.25 88 GLY A O 1
ATOM 634 N N . PHE A 1 89 ? 3.147 -12.780 -4.140 1.00 88.31 89 PHE A N 1
ATOM 635 C CA . PHE A 1 89 ? 2.196 -12.703 -5.241 1.00 88.31 89 PHE A CA 1
ATOM 636 C C . PHE A 1 89 ? 2.937 -12.410 -6.544 1.00 88.31 89 PHE A C 1
ATOM 638 O O . PHE A 1 89 ? 3.886 -11.632 -6.546 1.00 88.31 89 PHE A O 1
ATOM 645 N N . ASP A 1 90 ? 2.449 -12.963 -7.655 1.00 88.25 90 ASP A N 1
ATOM 646 C CA . ASP A 1 90 ? 3.078 -12.794 -8.973 1.00 88.25 90 ASP A CA 1
ATOM 647 C C . ASP A 1 90 ? 2.577 -11.555 -9.742 1.00 88.25 90 ASP A C 1
ATOM 649 O O . ASP A 1 90 ? 3.214 -11.105 -10.696 1.00 88.25 90 ASP A O 1
ATOM 653 N N . SER A 1 91 ? 1.423 -10.999 -9.355 1.00 91.12 91 SER A N 1
ATOM 654 C CA . SER A 1 91 ? 0.768 -9.880 -10.047 1.00 91.12 91 SER A CA 1
ATOM 655 C C . SER A 1 91 ? -0.002 -8.965 -9.096 1.00 91.12 91 SER A C 1
ATOM 657 O O . SER A 1 91 ? -0.377 -9.360 -7.986 1.00 91.12 91 SER A O 1
ATOM 659 N N . PHE A 1 92 ? -0.286 -7.750 -9.572 1.00 92.56 92 PHE A N 1
ATOM 660 C CA . PHE A 1 92 ? -1.115 -6.779 -8.863 1.00 92.56 92 PHE A CA 1
ATOM 661 C C . PHE A 1 92 ? -2.524 -7.325 -8.610 1.00 92.56 92 PHE A C 1
ATOM 663 O O . PHE A 1 92 ? -3.044 -7.218 -7.502 1.00 92.56 92 PHE A O 1
ATOM 670 N N . GLU A 1 93 ? -3.122 -7.960 -9.617 1.00 94.06 93 GLU A N 1
ATOM 671 C CA . GLU A 1 93 ? -4.477 -8.503 -9.557 1.00 94.06 93 GLU A CA 1
ATOM 672 C C . GLU A 1 93 ? -4.577 -9.653 -8.550 1.00 94.06 93 GLU A C 1
ATOM 674 O O . GLU A 1 93 ? -5.565 -9.743 -7.823 1.00 94.06 93 GLU A O 1
ATOM 679 N N . ALA A 1 94 ? -3.549 -10.504 -8.452 1.00 93.19 94 ALA A N 1
ATOM 680 C CA . ALA A 1 94 ? -3.508 -11.573 -7.456 1.00 93.19 94 ALA A CA 1
ATOM 681 C C . ALA A 1 94 ? -3.489 -11.015 -6.023 1.00 93.19 94 ALA A C 1
ATOM 683 O O . ALA A 1 94 ? -4.241 -11.486 -5.167 1.00 93.19 94 ALA A O 1
ATOM 684 N N . ALA A 1 95 ? -2.679 -9.980 -5.773 1.00 93.19 95 ALA A N 1
ATOM 685 C CA . ALA A 1 95 ? -2.636 -9.306 -4.475 1.00 93.19 95 ALA A CA 1
ATOM 686 C C . ALA A 1 95 ? -3.961 -8.588 -4.159 1.00 93.19 95 ALA A C 1
ATOM 688 O O . ALA A 1 95 ? -4.470 -8.685 -3.041 1.00 93.19 95 ALA A O 1
ATOM 689 N N . GLN A 1 96 ? -4.565 -7.924 -5.149 1.00 94.19 96 GLN A N 1
ATOM 690 C CA . GLN A 1 96 ? -5.870 -7.279 -4.999 1.00 94.19 96 GLN A CA 1
ATOM 691 C C . GLN A 1 96 ? -6.954 -8.292 -4.615 1.00 94.19 96 GLN A C 1
ATOM 693 O O . GLN A 1 96 ? -7.644 -8.098 -3.616 1.00 94.19 96 GLN A O 1
ATOM 698 N N . GLN A 1 97 ? -7.070 -9.397 -5.355 1.00 94.62 97 GLN A N 1
ATOM 699 C CA . GLN A 1 97 ? -8.068 -10.436 -5.086 1.00 94.62 97 GLN A CA 1
ATOM 700 C C . GLN A 1 97 ? -7.884 -11.075 -3.708 1.00 94.62 97 GLN A C 1
ATOM 702 O O . GLN A 1 97 ? -8.864 -11.421 -3.050 1.00 94.62 97 GLN A O 1
ATOM 707 N N . ALA A 1 98 ? -6.640 -11.239 -3.251 1.00 93.94 98 ALA A N 1
ATOM 708 C CA . ALA A 1 98 ? -6.368 -11.736 -1.909 1.00 93.94 98 ALA A CA 1
ATOM 709 C C . ALA A 1 98 ? -6.842 -10.745 -0.835 1.00 93.94 98 ALA A C 1
ATOM 711 O O . ALA A 1 98 ? -7.472 -11.159 0.138 1.00 93.94 98 ALA A O 1
ATOM 712 N N . LEU A 1 99 ? -6.607 -9.440 -1.026 1.00 94.00 99 LEU A N 1
ATOM 713 C CA . LEU A 1 99 ? -7.043 -8.420 -0.071 1.00 94.00 99 LEU A CA 1
ATOM 714 C C . LEU A 1 99 ? -8.565 -8.219 -0.078 1.00 94.00 99 LEU A C 1
ATOM 716 O O . LEU A 1 99 ? -9.158 -7.925 0.956 1.00 94.00 99 LEU A O 1
ATOM 720 N N . GLU A 1 100 ? -9.226 -8.401 -1.220 1.00 94.12 100 GLU A N 1
ATOM 721 C CA . GLU A 1 100 ? -10.687 -8.319 -1.326 1.00 94.12 100 GLU A CA 1
ATOM 722 C C . GLU A 1 100 ? -11.412 -9.383 -0.490 1.00 94.12 100 GLU A C 1
ATOM 724 O O . GLU A 1 100 ? -12.523 -9.126 -0.023 1.00 94.12 100 GLU A O 1
ATOM 729 N N . ARG A 1 101 ? -10.769 -10.534 -0.237 1.00 94.81 101 ARG A N 1
ATOM 730 C CA . ARG A 1 101 ? -11.285 -11.593 0.654 1.00 94.81 101 ARG A CA 1
ATOM 731 C C . ARG A 1 101 ? -11.269 -11.203 2.130 1.00 94.81 101 ARG A C 1
ATOM 733 O O . ARG A 1 101 ? -11.952 -11.841 2.925 1.00 94.81 101 ARG A O 1
ATOM 740 N N . VAL A 1 102 ? -10.506 -10.178 2.504 1.00 94.31 102 VAL A N 1
ATOM 741 C CA . VAL A 1 102 ? -10.468 -9.669 3.877 1.00 94.31 102 VAL A CA 1
ATOM 742 C C . VAL A 1 102 ? -11.761 -8.903 4.141 1.00 94.31 102 VAL A C 1
ATOM 744 O O . VAL A 1 102 ? -12.044 -7.888 3.501 1.00 94.31 102 VAL A O 1
ATOM 747 N N . VAL A 1 103 ? -12.559 -9.372 5.096 1.00 94.44 103 VAL A N 1
ATOM 748 C CA . VAL A 1 103 ? -13.823 -8.740 5.481 1.00 94.44 103 VAL A CA 1
ATOM 749 C C . VAL A 1 103 ? -13.614 -7.959 6.782 1.00 94.44 103 VAL A C 1
ATOM 751 O O . VAL A 1 103 ? -13.293 -8.563 7.812 1.00 94.44 103 VAL A O 1
ATOM 754 N N . PRO A 1 104 ? -13.799 -6.624 6.771 1.00 94.38 104 PRO A N 1
ATOM 755 C CA . PRO A 1 104 ? -13.722 -5.817 7.983 1.00 94.38 104 PRO A CA 1
ATOM 756 C C . PRO A 1 104 ? -14.654 -6.336 9.085 1.00 94.38 104 PRO A C 1
ATOM 758 O O . PRO A 1 104 ? -15.777 -6.758 8.817 1.00 94.38 104 PRO A O 1
ATOM 761 N N . PHE A 1 105 ? -14.184 -6.279 10.329 1.00 94.56 105 PHE A N 1
ATOM 762 C CA . PHE A 1 105 ? -14.833 -6.766 11.550 1.00 94.56 105 PHE A CA 1
ATOM 763 C C . PHE A 1 105 ? -15.068 -8.283 11.629 1.00 94.56 105 PHE A C 1
ATOM 765 O O . PHE A 1 105 ? -15.690 -8.737 12.587 1.00 94.56 105 PHE A O 1
ATOM 772 N N . GLN A 1 106 ? -14.563 -9.068 10.673 1.00 94.50 106 GLN A N 1
ATOM 773 C CA . GLN A 1 106 ? -14.672 -10.532 10.680 1.00 94.50 106 GLN A CA 1
ATOM 774 C C . GLN A 1 106 ? -13.306 -11.202 10.578 1.00 94.50 106 GLN A C 1
ATOM 776 O O . GLN A 1 106 ? -13.014 -12.109 11.349 1.00 94.50 106 GLN A O 1
ATOM 781 N N . THR A 1 107 ? -12.460 -10.732 9.659 1.00 95.25 107 THR A N 1
ATOM 782 C CA . THR A 1 107 ? -11.148 -11.335 9.428 1.00 95.25 107 THR A CA 1
ATOM 783 C C . THR A 1 107 ? -10.185 -11.028 10.570 1.00 95.25 107 THR A C 1
ATOM 785 O O . THR A 1 107 ? -10.006 -9.870 10.971 1.00 95.25 107 THR A O 1
ATOM 788 N N . THR A 1 108 ? -9.538 -12.074 11.073 1.00 95.50 108 THR A N 1
ATOM 789 C CA . THR A 1 108 ? -8.504 -11.967 12.111 1.00 95.50 108 THR A CA 1
ATOM 790 C C . THR A 1 108 ? -7.116 -11.738 11.512 1.00 95.50 108 THR A C 1
ATOM 792 O O . THR A 1 108 ? -6.872 -12.014 10.338 1.00 95.50 108 THR A O 1
ATOM 795 N N . VAL A 1 109 ? -6.164 -11.269 12.322 1.00 93.00 109 VAL A N 1
ATOM 796 C CA . VAL A 1 109 ? -4.752 -11.128 11.911 1.00 93.00 109 VAL A CA 1
ATOM 797 C C . VAL A 1 109 ? -4.146 -12.459 11.447 1.00 93.00 109 VAL A C 1
ATOM 799 O O . VAL A 1 109 ? -3.347 -12.483 10.514 1.00 93.00 109 VAL A O 1
ATOM 802 N N . VAL A 1 110 ? -4.549 -13.575 12.057 1.00 93.25 110 VAL A N 1
ATOM 803 C CA . VAL A 1 110 ? -4.061 -14.913 11.687 1.00 93.25 110 VAL A CA 1
ATOM 804 C C . VAL A 1 110 ? -4.569 -15.317 10.303 1.00 93.25 110 VAL A C 1
ATOM 806 O O . VAL A 1 110 ? -3.800 -15.795 9.470 1.00 93.25 110 VAL A O 1
ATOM 809 N N . GLU A 1 111 ? -5.851 -15.084 10.023 1.00 93.88 111 GLU A N 1
ATOM 810 C CA . GLU A 1 111 ? -6.430 -15.327 8.697 1.00 93.88 111 GLU A CA 1
ATOM 811 C C . GLU A 1 111 ? -5.821 -14.405 7.638 1.00 93.88 111 GLU A C 1
ATOM 813 O O . GLU A 1 111 ? -5.545 -14.844 6.523 1.00 93.88 111 GLU A O 1
ATOM 818 N N . LEU A 1 112 ? -5.552 -13.146 7.997 1.00 93.88 112 LEU A N 1
ATOM 819 C CA . LEU A 1 112 ? -4.876 -12.181 7.135 1.00 93.88 112 LEU A CA 1
ATOM 820 C C . LEU A 1 112 ? -3.476 -12.676 6.723 1.00 93.88 112 LEU A C 1
ATOM 822 O O . LEU A 1 112 ? -3.136 -12.637 5.538 1.00 93.88 112 LEU A O 1
ATOM 826 N N . ALA A 1 113 ? -2.705 -13.221 7.669 1.00 92.06 113 ALA A N 1
ATOM 827 C CA . ALA A 1 113 ? -1.414 -13.844 7.381 1.00 92.06 113 ALA A CA 1
ATOM 828 C C . ALA A 1 113 ? -1.561 -15.063 6.451 1.00 92.06 113 ALA A C 1
ATOM 830 O O . ALA A 1 113 ? -0.787 -15.214 5.505 1.00 92.06 113 ALA A O 1
ATOM 831 N N . GLY A 1 114 ? -2.601 -15.882 6.648 1.00 90.88 114 GLY A N 1
ATOM 832 C CA . GLY A 1 114 ? -2.936 -17.005 5.763 1.00 90.88 114 GLY A CA 1
ATOM 833 C C . GLY A 1 114 ? -3.287 -16.596 4.325 1.00 90.88 114 GLY A C 1
ATOM 834 O O . GLY A 1 114 ? -3.112 -17.390 3.402 1.00 90.88 114 GLY A O 1
ATOM 835 N N . LEU A 1 115 ? -3.730 -15.354 4.112 1.00 90.44 115 LEU A N 1
ATOM 836 C CA . LEU A 1 115 ? -3.988 -14.778 2.787 1.00 90.44 115 LEU A CA 1
ATOM 837 C C . LEU A 1 115 ? -2.729 -14.205 2.113 1.00 90.44 115 LEU A C 1
ATOM 839 O O . LEU A 1 115 ? -2.823 -13.729 0.985 1.00 90.44 115 LEU A O 1
ATOM 843 N N . GLY A 1 116 ? -1.569 -14.250 2.775 1.00 89.31 116 GLY A N 1
ATOM 844 C CA . GLY A 1 116 ? -0.302 -13.708 2.273 1.00 89.31 116 GLY A CA 1
ATOM 845 C C . GLY A 1 116 ? 0.040 -12.305 2.789 1.00 89.31 116 GLY A C 1
ATOM 846 O O . GLY A 1 116 ? 1.044 -11.733 2.365 1.00 89.31 116 GLY A O 1
ATOM 847 N N . PHE A 1 117 ? -0.757 -11.755 3.712 1.00 91.31 117 PHE A N 1
ATOM 848 C CA . PHE A 1 117 ? -0.535 -10.450 4.339 1.00 91.31 117 PHE A CA 1
ATOM 849 C C . PHE A 1 117 ? -0.158 -10.626 5.813 1.00 91.31 117 PHE A C 1
ATOM 851 O O . PHE A 1 117 ? -0.983 -10.456 6.703 1.00 91.31 117 PHE A O 1
ATOM 858 N N . ASP A 1 118 ? 1.090 -10.991 6.090 1.00 90.88 118 ASP A N 1
ATOM 859 C CA . ASP A 1 118 ? 1.564 -11.169 7.467 1.00 90.88 118 ASP A CA 1
ATOM 860 C C . ASP A 1 118 ? 2.067 -9.835 8.063 1.00 90.88 118 ASP A C 1
ATOM 862 O O . ASP A 1 118 ? 3.065 -9.296 7.576 1.00 90.88 118 ASP A O 1
ATOM 866 N N . PRO A 1 119 ? 1.419 -9.278 9.106 1.00 87.31 119 PRO A N 1
ATOM 867 C CA . PRO A 1 119 ? 1.837 -8.013 9.707 1.00 87.31 119 PRO A CA 1
ATOM 868 C C . PRO A 1 119 ? 3.116 -8.094 10.551 1.00 87.31 119 PRO A C 1
ATOM 870 O O . PRO A 1 119 ? 3.755 -7.064 10.762 1.00 87.31 119 PRO A O 1
ATOM 873 N N . GLU A 1 120 ? 3.465 -9.276 11.067 1.00 83.81 120 GLU A N 1
ATOM 874 C CA . GLU A 1 120 ? 4.553 -9.455 12.041 1.00 83.81 120 GLU A CA 1
ATOM 875 C C . GLU A 1 120 ? 5.756 -10.188 11.420 1.00 83.81 120 GLU A C 1
ATOM 877 O O . GLU A 1 120 ? 6.902 -9.825 11.683 1.00 83.81 120 GLU A O 1
ATOM 882 N N . GLY A 1 121 ? 5.519 -11.184 10.560 1.00 79.25 121 GLY A N 1
ATOM 883 C CA . GLY A 1 121 ? 6.566 -11.928 9.843 1.00 79.25 121 GLY A CA 1
ATOM 884 C C . GLY A 1 121 ? 6.748 -11.530 8.373 1.00 79.25 121 GLY A C 1
ATOM 885 O O . GLY A 1 121 ? 7.654 -12.032 7.700 1.00 79.25 121 GLY A O 1
ATOM 886 N N . GLY A 1 122 ? 5.906 -10.632 7.853 1.00 78.75 122 GLY A N 1
ATOM 887 C CA . GLY A 1 122 ? 5.930 -10.221 6.452 1.00 78.75 122 GLY A CA 1
ATOM 888 C C . GLY A 1 122 ? 7.154 -9.386 6.076 1.00 78.75 122 GLY A C 1
ATOM 889 O O . GLY A 1 122 ? 7.638 -8.546 6.833 1.00 78.75 122 GLY A O 1
ATOM 890 N N . ARG A 1 123 ? 7.646 -9.574 4.847 1.00 78.50 123 ARG A N 1
ATOM 891 C CA . ARG A 1 123 ? 8.649 -8.685 4.238 1.00 78.50 123 ARG A CA 1
ATOM 892 C C . ARG A 1 123 ? 7.953 -7.497 3.576 1.00 78.50 123 ARG A C 1
ATOM 894 O O . ARG A 1 123 ? 6.864 -7.649 3.033 1.00 78.50 123 ARG A O 1
ATOM 901 N N . ASN A 1 124 ? 8.609 -6.336 3.569 1.00 87.06 124 ASN A N 1
ATOM 902 C CA . ASN A 1 124 ? 8.094 -5.098 2.962 1.00 87.06 124 ASN A CA 1
ATOM 903 C C . ASN A 1 124 ? 6.756 -4.613 3.560 1.00 87.06 124 ASN A C 1
ATOM 905 O O . ASN A 1 124 ? 5.909 -4.068 2.851 1.00 87.06 124 ASN A O 1
ATOM 909 N N . VAL A 1 125 ? 6.572 -4.797 4.870 1.00 91.69 125 VAL A N 1
ATOM 910 C CA . VAL A 1 125 ? 5.449 -4.239 5.631 1.00 91.69 125 VAL A CA 1
ATOM 911 C C . VAL A 1 125 ? 5.914 -3.036 6.451 1.00 91.69 125 VAL A C 1
ATOM 913 O O . VAL A 1 125 ? 6.975 -3.051 7.071 1.00 91.69 125 VAL A O 1
ATOM 916 N N . THR A 1 126 ? 5.124 -1.969 6.456 1.00 92.75 126 THR A N 1
ATOM 917 C CA . THR A 1 126 ? 5.329 -0.794 7.303 1.00 92.75 126 THR A CA 1
ATOM 918 C C . THR A 1 126 ? 4.228 -0.733 8.346 1.00 92.75 126 THR A C 1
ATOM 920 O O . THR A 1 126 ? 3.051 -0.588 8.020 1.00 92.75 126 THR A O 1
ATOM 923 N N . ARG A 1 127 ? 4.616 -0.834 9.617 1.00 93.19 127 ARG A N 1
ATOM 924 C CA . ARG A 1 127 ? 3.712 -0.662 10.754 1.00 93.19 127 ARG A CA 1
ATOM 925 C C . ARG A 1 127 ? 3.583 0.822 11.076 1.00 93.19 127 ARG A C 1
ATOM 927 O O . ARG A 1 127 ? 4.563 1.464 11.441 1.00 93.19 127 ARG A O 1
ATOM 934 N N . VAL A 1 128 ? 2.366 1.337 10.990 1.00 93.38 128 VAL A N 1
ATOM 935 C CA . VAL A 1 128 ? 2.014 2.729 11.265 1.00 93.38 128 VAL A CA 1
ATOM 936 C C . VAL A 1 128 ? 1.292 2.788 12.620 1.00 93.38 128 VAL A C 1
ATOM 938 O O . VAL A 1 128 ? 0.177 2.265 12.747 1.00 93.38 128 VAL A O 1
ATOM 941 N N . PRO A 1 129 ? 1.928 3.350 13.663 1.00 91.25 129 PRO A N 1
ATOM 942 C CA . PRO A 1 129 ? 1.328 3.476 14.986 1.00 91.25 129 PRO A CA 1
ATOM 943 C C . PRO A 1 129 ? 0.367 4.674 15.073 1.00 91.25 129 PRO A C 1
ATOM 945 O O . PRO A 1 129 ? 0.238 5.481 14.153 1.00 91.25 129 PRO A O 1
ATOM 948 N N . TYR A 1 130 ? -0.300 4.812 16.218 1.00 86.75 130 TYR A N 1
ATOM 949 C CA . TYR A 1 130 ? -0.937 6.070 16.608 1.00 86.75 130 TYR A CA 1
ATOM 950 C C . TYR A 1 130 ? 0.138 7.123 16.951 1.00 86.75 130 TYR A C 1
ATOM 952 O O . TYR A 1 130 ? 1.100 6.762 17.634 1.00 86.75 130 TYR A O 1
ATOM 960 N N . PRO A 1 131 ? -0.003 8.405 16.550 1.00 89.25 131 PRO A N 1
ATOM 961 C CA . PRO A 1 131 ? -1.147 9.038 15.874 1.00 89.25 131 PRO A CA 1
ATOM 962 C C . PRO A 1 131 ? -1.104 8.999 14.338 1.00 89.25 131 PRO A C 1
ATOM 964 O O . PRO A 1 131 ? -2.088 9.372 13.704 1.00 89.25 131 PRO A O 1
ATOM 967 N N . ASP A 1 132 ? -0.013 8.529 13.732 1.00 91.69 132 ASP A N 1
ATOM 968 C CA . ASP A 1 132 ? 0.202 8.567 12.275 1.00 91.69 132 ASP A CA 1
ATOM 969 C C . ASP A 1 132 ? -0.899 7.845 11.483 1.00 91.69 132 ASP A C 1
ATOM 971 O O . ASP A 1 132 ? -1.276 8.266 10.387 1.00 91.69 132 ASP A O 1
ATOM 975 N N . VAL A 1 133 ? -1.483 6.791 12.065 1.00 90.81 133 VAL A N 1
ATOM 976 C CA . VAL A 1 133 ? -2.628 6.075 11.484 1.00 90.81 133 VAL A CA 1
ATOM 977 C C . VAL A 1 133 ? -3.844 6.978 11.259 1.00 90.81 133 VAL A C 1
ATOM 979 O O . VAL A 1 133 ? -4.572 6.795 10.286 1.00 90.81 133 VAL A O 1
ATOM 982 N N . VAL A 1 134 ? -4.062 7.980 12.116 1.00 88.12 134 VAL A N 1
ATOM 983 C CA . VAL A 1 134 ? -5.185 8.918 11.986 1.00 88.12 134 VAL A CA 1
ATOM 984 C C . VAL A 1 134 ? -4.989 9.797 10.756 1.00 88.12 134 VAL A C 1
ATOM 986 O O . VAL A 1 134 ? -5.919 9.959 9.972 1.00 88.12 134 VAL A O 1
ATOM 989 N N . THR A 1 135 ? -3.767 10.284 10.535 1.00 88.81 135 THR A N 1
ATOM 990 C CA . THR A 1 135 ? -3.403 11.075 9.350 1.00 88.81 135 THR A CA 1
ATOM 991 C C . THR A 1 135 ? -3.574 10.273 8.059 1.00 88.81 135 THR A C 1
ATOM 993 O O . THR A 1 135 ? -3.984 10.819 7.037 1.00 88.81 135 THR A O 1
ATOM 996 N N . LEU A 1 136 ? -3.306 8.964 8.104 1.00 88.25 136 LEU A N 1
ATOM 997 C CA . LEU A 1 136 ? -3.487 8.074 6.957 1.00 88.25 136 LEU A CA 1
ATOM 998 C C . LEU A 1 136 ? -4.970 7.849 6.612 1.00 88.25 136 LEU A C 1
ATOM 1000 O O . LEU A 1 136 ? -5.317 7.718 5.439 1.00 88.25 136 LEU A O 1
ATOM 1004 N N . LEU A 1 137 ? -5.839 7.799 7.624 1.00 86.69 137 LEU A N 1
ATOM 1005 C CA . LEU A 1 137 ? -7.278 7.556 7.467 1.00 86.69 137 LEU A CA 1
ATOM 1006 C C . LEU A 1 137 ? -8.085 8.828 7.187 1.00 86.69 137 LEU A C 1
ATOM 1008 O O . LEU A 1 137 ? -9.102 8.766 6.499 1.00 86.69 137 LEU A O 1
ATOM 1012 N N . ALA A 1 138 ? -7.632 9.971 7.697 1.00 84.00 138 ALA A N 1
ATOM 1013 C CA . ALA A 1 138 ? -8.246 11.277 7.504 1.00 84.00 138 ALA A CA 1
ATOM 1014 C C . ALA A 1 138 ? -7.198 12.285 6.994 1.00 84.00 138 ALA A C 1
ATOM 1016 O O . ALA A 1 138 ? -6.716 13.118 7.762 1.00 84.00 138 ALA A O 1
ATOM 1017 N N . PRO A 1 139 ? -6.858 12.256 5.688 1.00 75.88 139 PRO A N 1
ATOM 1018 C CA . PRO A 1 139 ? -5.826 13.133 5.128 1.00 75.88 139 PRO A CA 1
ATOM 1019 C C . PRO A 1 139 ? -6.180 14.624 5.216 1.00 75.88 139 PRO A C 1
ATOM 1021 O O . PRO A 1 139 ? -5.301 15.480 5.173 1.00 75.88 139 PRO A O 1
ATOM 1024 N N . HIS A 1 140 ? -7.475 14.939 5.317 1.00 80.69 140 HIS A N 1
ATOM 1025 C CA . HIS A 1 140 ? -7.985 16.303 5.373 1.00 80.69 140 HIS A CA 1
ATOM 1026 C C . HIS A 1 140 ? -8.506 16.610 6.787 1.00 80.69 140 HIS A C 1
ATOM 1028 O O . HIS A 1 140 ? -9.512 16.020 7.191 1.00 80.69 140 HIS A O 1
ATOM 1034 N N . PRO A 1 141 ? -7.909 17.571 7.518 1.00 72.00 141 PRO A N 1
ATOM 1035 C CA . PRO A 1 141 ? -8.234 17.854 8.923 1.00 72.00 141 PRO A CA 1
ATOM 1036 C C . PRO A 1 141 ? -9.622 18.487 9.158 1.00 72.00 141 PRO A C 1
ATOM 1038 O O . PRO A 1 141 ? -9.939 18.861 10.281 1.00 72.00 141 PRO A O 1
ATOM 1041 N N . GLY A 1 142 ? -10.452 18.627 8.118 1.00 78.69 142 GLY A N 1
ATOM 1042 C CA . GLY A 1 142 ? -11.806 19.187 8.200 1.00 78.69 142 GLY A CA 1
ATOM 1043 C C . GLY A 1 142 ? -12.939 18.168 8.049 1.00 78.69 142 GLY A C 1
ATOM 1044 O O . GLY A 1 142 ? -14.102 18.559 8.102 1.00 78.69 142 GLY A O 1
ATOM 1045 N N . VAL A 1 143 ? -12.635 16.885 7.823 1.00 83.44 143 VAL A N 1
ATOM 1046 C CA . VAL A 1 143 ? -13.671 15.850 7.678 1.00 83.44 143 VAL A CA 1
ATOM 1047 C C . VAL A 1 143 ? -14.149 15.426 9.071 1.00 83.44 143 VAL A C 1
ATOM 1049 O O . VAL A 1 143 ? -13.318 14.997 9.876 1.00 83.44 143 VAL A O 1
ATOM 1052 N N . PRO A 1 144 ? -15.456 15.538 9.385 1.00 84.25 144 PRO A N 1
ATOM 1053 C CA . PRO A 1 144 ? -15.974 15.103 10.676 1.00 84.25 144 PRO A CA 1
ATOM 1054 C C . PRO A 1 144 ? -15.792 13.592 10.830 1.00 84.25 144 PRO A C 1
ATOM 1056 O O . PRO A 1 144 ? -15.882 12.843 9.853 1.00 84.25 144 PRO A O 1
ATOM 1059 N N . LEU A 1 145 ? -15.556 13.139 12.063 1.00 83.19 145 LEU A N 1
ATOM 1060 C CA . LEU A 1 145 ? -15.276 11.733 12.351 1.00 83.19 145 LEU A CA 1
ATOM 1061 C C . LEU A 1 145 ? -16.400 10.835 11.824 1.00 83.19 145 LEU A C 1
ATOM 1063 O O . LEU A 1 145 ? -16.128 9.785 11.263 1.00 83.19 145 LEU A O 1
ATOM 1067 N N . GLU A 1 146 ? -17.646 11.284 11.927 1.00 85.88 146 GLU A N 1
ATOM 1068 C CA . GLU A 1 146 ? -18.875 10.595 11.528 1.00 85.88 146 GLU A CA 1
ATOM 1069 C C . GLU A 1 146 ? -18.960 10.336 10.019 1.00 85.88 146 GLU A C 1
ATOM 1071 O O . GLU A 1 146 ? -19.617 9.382 9.605 1.00 85.88 146 GLU A O 1
ATOM 1076 N N . ALA A 1 147 ? -18.285 11.157 9.208 1.00 87.56 147 ALA A N 1
ATOM 1077 C CA . ALA A 1 147 ? -18.211 10.986 7.759 1.00 87.56 147 ALA A CA 1
ATOM 1078 C C . ALA A 1 147 ? -17.131 9.980 7.330 1.00 87.56 147 ALA A C 1
ATOM 1080 O O . ALA A 1 147 ? -17.075 9.613 6.156 1.00 87.56 147 ALA A O 1
ATOM 1081 N N . LEU A 1 148 ? -16.275 9.525 8.253 1.00 87.75 148 LEU A N 1
ATOM 1082 C CA . LEU A 1 148 ? -15.319 8.462 7.972 1.00 87.75 148 LEU A CA 1
ATOM 1083 C C . LEU A 1 148 ? -16.004 7.091 7.950 1.00 87.75 148 LEU A C 1
ATOM 1085 O O . LEU A 1 148 ? -17.021 6.842 8.612 1.00 87.75 148 LEU A O 1
ATOM 1089 N N . ASP A 1 149 ? -15.379 6.165 7.224 1.00 90.06 149 ASP A N 1
ATOM 1090 C CA . ASP A 1 149 ? -15.777 4.762 7.208 1.00 90.06 149 ASP A CA 1
ATOM 1091 C C . ASP A 1 149 ? -15.862 4.185 8.635 1.00 90.06 149 ASP A C 1
ATOM 1093 O O . ASP A 1 149 ? -15.121 4.585 9.541 1.00 90.06 149 ASP A O 1
ATOM 1097 N N . ALA A 1 150 ? -16.768 3.229 8.849 1.00 91.81 150 ALA A N 1
ATOM 1098 C CA . ALA A 1 150 ? -16.973 2.613 10.159 1.00 91.81 150 ALA A CA 1
ATOM 1099 C C . ALA A 1 150 ? -15.679 2.030 10.754 1.00 91.81 150 ALA A C 1
ATOM 1101 O O . ALA A 1 150 ? -15.447 2.158 11.959 1.00 91.81 150 ALA A O 1
ATOM 1102 N N . GLY A 1 151 ? -14.814 1.454 9.914 1.00 90.75 151 GLY A N 1
ATOM 1103 C CA . GLY A 1 151 ? -13.503 0.944 10.300 1.00 90.75 151 GLY A CA 1
ATOM 1104 C C . GLY A 1 151 ? -12.546 2.025 10.781 1.00 90.75 151 GLY A C 1
ATOM 1105 O O . GLY A 1 151 ? -11.910 1.890 11.830 1.00 90.75 151 GLY A O 1
ATOM 1106 N N . ALA A 1 152 ? -12.486 3.133 10.042 1.00 90.7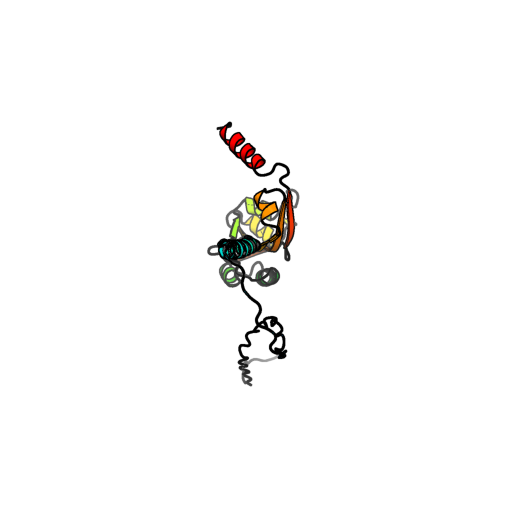5 152 ALA A N 1
ATOM 1107 C CA . ALA A 1 152 ? -11.652 4.277 10.387 1.00 90.75 152 ALA A CA 1
ATOM 1108 C C . ALA A 1 152 ? -12.108 4.925 11.704 1.00 90.75 152 ALA A C 1
ATOM 1110 O O . ALA A 1 152 ? -11.287 5.173 12.587 1.00 90.75 152 ALA A O 1
ATOM 1111 N N . ARG A 1 153 ? -13.423 5.103 11.892 1.00 92.12 153 ARG A N 1
ATOM 1112 C CA . ARG A 1 153 ? -13.998 5.604 13.153 1.00 92.12 153 ARG A CA 1
ATOM 1113 C C . ARG A 1 153 ? -13.656 4.710 14.338 1.00 92.12 153 ARG A C 1
ATOM 1115 O O . ARG A 1 153 ? -13.224 5.205 15.378 1.00 92.12 153 ARG A O 1
ATOM 1122 N N . ALA A 1 154 ? -13.816 3.396 14.174 1.00 91.75 154 ALA A N 1
ATOM 1123 C CA . ALA A 1 154 ? -13.495 2.424 15.213 1.00 91.75 154 ALA A CA 1
ATOM 1124 C C . ALA A 1 154 ? -12.004 2.448 15.589 1.00 91.75 154 ALA A C 1
ATOM 1126 O O . ALA A 1 154 ? -11.669 2.296 16.763 1.00 91.75 154 ALA A O 1
ATOM 1127 N N . CYS A 1 155 ? -11.119 2.668 14.613 1.00 92.06 155 CYS A N 1
ATOM 1128 C CA . CYS A 1 155 ? -9.687 2.820 14.846 1.00 92.06 155 CYS A CA 1
ATOM 1129 C C . CYS A 1 155 ? -9.355 4.088 15.643 1.00 92.06 155 CYS A C 1
ATOM 1131 O O . CYS A 1 155 ? -8.687 4.003 16.673 1.00 92.06 155 CYS A O 1
ATOM 1133 N N . VAL A 1 156 ? -9.861 5.250 15.211 1.00 90.00 156 VAL A N 1
ATOM 1134 C CA . VAL A 1 156 ? -9.624 6.538 15.887 1.00 90.00 156 VAL A CA 1
ATOM 1135 C C . VAL A 1 156 ? -10.125 6.492 17.333 1.00 90.00 156 VAL A C 1
ATOM 1137 O O . VAL A 1 156 ? -9.415 6.907 18.247 1.00 90.00 156 VAL A O 1
ATOM 1140 N N . ALA A 1 157 ? -11.305 5.907 17.563 1.00 90.56 157 ALA A N 1
ATOM 1141 C CA . ALA A 1 157 ? -11.863 5.729 18.902 1.00 90.56 157 ALA A CA 1
ATOM 1142 C C . ALA A 1 157 ? -11.016 4.805 19.802 1.00 90.56 157 ALA A C 1
ATOM 1144 O O . ALA A 1 157 ? -11.025 4.960 21.021 1.00 90.56 157 ALA A O 1
ATOM 1145 N N . ALA A 1 158 ? -10.282 3.850 19.220 1.00 91.25 158 ALA A N 1
ATOM 1146 C CA . ALA A 1 158 ? -9.453 2.887 19.947 1.00 91.25 158 ALA A CA 1
ATOM 1147 C C . ALA A 1 158 ? -8.025 3.384 20.257 1.00 91.25 158 ALA A C 1
ATOM 1149 O O . ALA A 1 158 ? -7.304 2.721 21.006 1.00 91.25 158 ALA A O 1
ATOM 1150 N N . GLN A 1 159 ? -7.618 4.538 19.713 1.00 90.38 159 GLN A N 1
ATOM 1151 C CA . GLN A 1 159 ? -6.333 5.196 19.983 1.00 90.38 159 GLN A CA 1
ATOM 1152 C C . GLN A 1 159 ? -5.131 4.237 19.839 1.00 90.38 159 GLN A C 1
ATOM 1154 O O . GLN A 1 159 ? -4.913 3.668 18.771 1.00 90.38 159 GLN A O 1
ATOM 1159 N N . SER A 1 160 ? -4.357 4.019 20.910 1.00 88.19 160 SER A N 1
ATOM 1160 C CA . SER A 1 160 ? -3.141 3.192 20.923 1.00 88.19 160 SER A CA 1
ATOM 1161 C C . SER A 1 160 ? -3.380 1.699 20.673 1.00 88.19 160 SER A C 1
ATOM 1163 O O . SER A 1 160 ? -2.435 0.976 20.360 1.00 88.19 160 SER A O 1
ATOM 1165 N N . GLN A 1 161 ? -4.625 1.223 20.782 1.00 89.31 161 GLN A N 1
ATOM 1166 C CA . GLN A 1 161 ? -4.987 -0.159 20.448 1.00 89.31 161 GLN A CA 1
ATOM 1167 C C . GLN A 1 161 ? -5.165 -0.373 18.939 1.00 89.31 161 GLN A C 1
ATOM 1169 O O . GLN A 1 161 ? -5.304 -1.517 18.495 1.00 89.31 161 GLN A O 1
ATOM 1174 N N . CYS A 1 162 ? -5.184 0.710 18.158 1.00 92.56 162 CYS A N 1
ATOM 1175 C CA . CYS A 1 162 ? -5.266 0.650 16.713 1.00 92.56 162 CYS A CA 1
ATOM 1176 C C . CYS A 1 162 ? -3.883 0.757 16.066 1.00 92.56 162 CYS A C 1
ATOM 1178 O O . CYS A 1 162 ? -3.057 1.595 16.435 1.00 92.56 162 CYS A O 1
ATOM 1180 N N . ARG A 1 163 ? -3.639 -0.098 15.073 1.00 92.62 163 ARG A N 1
ATOM 1181 C CA . ARG A 1 163 ? -2.399 -0.140 14.295 1.00 92.62 163 ARG A CA 1
ATOM 1182 C C . ARG A 1 163 ? -2.741 -0.312 12.826 1.00 92.62 163 ARG A C 1
ATOM 1184 O O . ARG A 1 163 ? -3.610 -1.114 12.488 1.00 92.62 163 ARG A O 1
ATOM 1191 N N . ALA A 1 164 ? -2.050 0.414 11.960 1.00 94.19 164 ALA A N 1
ATOM 1192 C CA . ALA A 1 164 ? -2.126 0.194 10.524 1.00 94.19 164 ALA A CA 1
ATOM 1193 C C . ALA A 1 164 ? -0.880 -0.531 10.026 1.00 94.19 164 ALA A C 1
ATOM 1195 O O . ALA A 1 164 ? 0.220 -0.353 10.546 1.00 94.19 164 ALA A O 1
ATOM 1196 N N . TYR A 1 165 ? -1.069 -1.340 8.998 1.00 94.62 165 TYR A N 1
ATOM 1197 C CA . TYR A 1 165 ? -0.029 -2.074 8.308 1.00 94.62 165 TYR A CA 1
ATOM 1198 C C . TYR A 1 165 ? -0.154 -1.769 6.820 1.00 94.62 165 TYR A C 1
ATOM 1200 O O . TYR A 1 165 ? -1.213 -1.966 6.218 1.00 94.62 165 TYR A O 1
ATOM 1208 N N . VAL A 1 166 ? 0.922 -1.239 6.248 1.00 94.50 166 VAL A N 1
ATOM 1209 C CA . VAL A 1 166 ? 1.025 -0.928 4.825 1.00 94.50 166 VAL A CA 1
ATOM 1210 C C . VAL A 1 166 ? 1.941 -1.955 4.179 1.00 94.50 166 VAL A C 1
ATOM 1212 O O . VAL A 1 166 ? 3.115 -2.052 4.525 1.00 94.50 166 VAL A O 1
ATOM 1215 N N . PHE A 1 167 ? 1.405 -2.734 3.252 1.00 93.81 167 PHE A N 1
ATOM 1216 C CA . PHE A 1 167 ? 2.126 -3.762 2.516 1.00 93.81 167 PHE A CA 1
ATOM 1217 C C . PHE A 1 167 ? 2.600 -3.197 1.185 1.00 93.81 167 PHE A C 1
ATOM 1219 O O . PHE A 1 167 ? 1.778 -2.849 0.337 1.00 93.81 167 PHE A O 1
ATOM 1226 N N . HIS A 1 168 ? 3.916 -3.132 1.000 1.00 92.88 168 HIS A N 1
ATOM 1227 C CA . HIS A 1 168 ? 4.557 -2.688 -0.231 1.00 92.88 168 HIS A CA 1
ATOM 1228 C C . HIS A 1 168 ? 5.019 -3.906 -1.031 1.00 92.88 168 HIS A C 1
ATOM 1230 O O . HIS A 1 168 ? 6.103 -4.447 -0.819 1.00 92.88 168 HIS A O 1
ATOM 1236 N N . LEU A 1 169 ? 4.171 -4.357 -1.948 1.00 91.50 169 LEU A N 1
ATOM 1237 C CA . LEU A 1 169 ? 4.408 -5.544 -2.764 1.00 91.50 169 LEU A CA 1
ATOM 1238 C C . LEU A 1 169 ? 4.653 -5.125 -4.213 1.00 91.50 169 LEU A C 1
ATOM 1240 O O . LEU A 1 169 ? 4.163 -4.091 -4.665 1.00 91.50 169 LEU A O 1
ATOM 1244 N N . GLY A 1 170 ? 5.420 -5.906 -4.957 1.00 90.31 170 GLY A N 1
ATOM 1245 C CA . GLY A 1 170 ? 5.695 -5.593 -6.349 1.00 90.31 170 GLY A CA 1
ATOM 1246 C C . GLY A 1 170 ? 6.875 -6.366 -6.896 1.00 90.31 170 GLY A C 1
ATOM 1247 O O . GLY A 1 170 ? 7.607 -7.030 -6.163 1.00 90.31 170 GLY A O 1
ATOM 1248 N N . GLY A 1 171 ? 7.050 -6.240 -8.202 1.00 87.00 171 GLY A N 1
ATOM 1249 C CA . GLY A 1 171 ? 8.222 -6.717 -8.912 1.00 87.00 171 GLY A CA 1
ATOM 1250 C C . GLY A 1 171 ? 8.582 -5.711 -9.991 1.00 87.00 171 GLY A C 1
ATOM 1251 O O . GLY A 1 171 ? 7.724 -5.324 -10.789 1.00 87.00 171 GLY A O 1
ATOM 1252 N N . GLN A 1 172 ? 9.846 -5.282 -10.021 1.00 84.31 172 GLN A N 1
ATOM 1253 C CA . GLN A 1 172 ? 10.336 -4.314 -10.993 1.00 84.31 172 GLN A CA 1
ATOM 1254 C C . GLN A 1 172 ? 11.519 -4.880 -11.779 1.00 84.31 172 GLN A C 1
ATOM 1256 O O . GLN A 1 172 ? 12.570 -5.238 -11.249 1.00 84.31 172 GLN A O 1
ATOM 1261 N N . THR A 1 173 ? 11.374 -4.907 -13.097 1.00 80.81 173 THR A N 1
ATOM 1262 C CA . THR A 1 173 ? 12.458 -5.248 -14.014 1.00 80.81 173 THR A CA 1
ATOM 1263 C C . THR A 1 173 ? 12.981 -3.981 -14.670 1.00 80.81 173 THR A C 1
ATOM 1265 O O . THR A 1 173 ? 12.233 -3.241 -15.307 1.00 80.81 173 THR A O 1
ATOM 1268 N N . GLN A 1 174 ? 14.285 -3.741 -14.556 1.00 79.69 174 GLN A N 1
ATOM 1269 C CA . GLN A 1 174 ? 14.950 -2.611 -15.186 1.00 79.69 174 GLN A CA 1
ATOM 1270 C C . GLN A 1 174 ? 15.842 -3.107 -16.332 1.00 79.69 174 GLN A C 1
ATOM 1272 O O . GLN A 1 174 ? 16.880 -3.745 -16.133 1.00 79.69 174 GLN A O 1
ATOM 1277 N N . ARG A 1 175 ? 15.456 -2.794 -17.570 1.00 73.88 175 ARG A N 1
ATOM 1278 C CA . ARG A 1 175 ? 16.269 -3.084 -18.755 1.00 73.88 175 ARG A CA 1
ATOM 1279 C C . ARG A 1 175 ? 16.978 -1.816 -19.202 1.00 73.88 175 ARG A C 1
ATOM 1281 O O . ARG A 1 175 ? 16.352 -0.794 -19.459 1.00 73.88 175 ARG A O 1
ATOM 1288 N N . ARG A 1 176 ? 18.306 -1.880 -19.266 1.00 70.44 176 ARG A N 1
ATOM 1289 C CA . ARG A 1 176 ? 19.134 -0.796 -19.798 1.00 70.44 176 ARG A CA 1
ATOM 1290 C C . ARG A 1 176 ? 19.269 -0.977 -21.303 1.00 70.44 176 ARG A C 1
ATOM 1292 O O . ARG A 1 176 ? 19.643 -2.057 -21.756 1.00 70.44 176 ARG A O 1
ATOM 1299 N N . GLU A 1 177 ? 18.965 0.076 -22.049 1.00 65.25 177 GLU A N 1
ATOM 1300 C CA . GLU A 1 177 ? 19.025 0.106 -23.508 1.00 65.25 177 GLU A CA 1
ATOM 1301 C C . GLU A 1 177 ? 20.066 1.152 -23.938 1.00 65.25 177 GLU A C 1
ATOM 1303 O O . GLU A 1 177 ? 19.949 2.337 -23.617 1.00 65.25 177 GLU A O 1
ATOM 1308 N N . GLY A 1 178 ? 21.118 0.726 -24.645 1.00 61.66 178 GLY A N 1
ATOM 1309 C CA . GLY A 1 178 ? 22.170 1.631 -25.114 1.00 61.66 178 GLY A CA 1
ATOM 1310 C C . GLY A 1 178 ? 23.378 0.927 -25.736 1.00 61.66 178 GLY A C 1
ATOM 1311 O O . GLY A 1 178 ? 23.568 -0.276 -25.590 1.00 61.66 178 GLY A O 1
ATOM 1312 N N . SER A 1 179 ? 24.213 1.685 -26.449 1.00 62.38 179 SER A N 1
ATOM 1313 C CA . SER A 1 179 ? 25.510 1.204 -26.938 1.00 62.38 179 SER A CA 1
ATOM 1314 C C . SER A 1 179 ? 26.584 1.399 -25.865 1.00 62.38 179 SER A C 1
ATOM 1316 O O . SER A 1 179 ? 26.723 2.517 -25.363 1.00 62.38 179 SER A O 1
ATOM 1318 N N . PHE A 1 180 ? 27.395 0.372 -25.594 1.00 59.84 180 PHE A N 1
ATOM 1319 C CA . PHE A 1 180 ? 28.519 0.412 -24.643 1.00 59.84 180 PHE A CA 1
ATOM 1320 C C . PHE A 1 180 ? 29.398 1.675 -24.773 1.00 59.84 180 PHE A C 1
ATOM 1322 O O . PHE A 1 180 ? 29.752 2.284 -23.770 1.00 59.84 180 PHE A O 1
ATOM 1329 N N . TRP A 1 181 ? 29.694 2.127 -25.998 1.00 57.44 181 TRP A N 1
ATOM 1330 C CA . TRP A 1 181 ? 30.564 3.285 -26.246 1.00 57.44 181 TRP A CA 1
ATOM 1331 C C . TRP A 1 181 ? 29.969 4.633 -25.805 1.00 57.44 181 TRP A C 1
ATOM 1333 O O . TRP A 1 181 ? 30.678 5.444 -25.219 1.00 57.44 181 TRP A O 1
ATOM 1343 N N . LEU A 1 182 ? 28.671 4.873 -26.024 1.00 58.59 182 LEU A N 1
ATOM 1344 C CA . LEU A 1 182 ? 27.997 6.095 -25.547 1.00 58.59 182 LEU A CA 1
ATOM 1345 C C . LEU A 1 182 ? 27.805 6.100 -24.020 1.00 58.59 182 LEU A C 1
ATOM 1347 O O . LEU A 1 182 ? 27.734 7.172 -23.414 1.00 58.59 182 LEU A O 1
ATOM 1351 N N . ASP A 1 183 ? 27.750 4.912 -23.414 1.00 56.59 183 ASP A N 1
ATOM 1352 C CA . ASP A 1 183 ? 27.600 4.720 -21.969 1.00 56.59 183 ASP A CA 1
ATOM 1353 C C . ASP A 1 183 ? 28.959 4.815 -21.238 1.00 56.59 183 ASP A C 1
ATOM 1355 O O . ASP A 1 183 ? 29.021 5.367 -20.141 1.00 56.59 183 ASP A O 1
ATOM 1359 N N . PHE A 1 184 ? 30.073 4.397 -21.867 1.00 60.41 184 PHE A N 1
ATOM 1360 C CA . PHE A 1 184 ? 31.438 4.571 -21.335 1.00 60.41 184 PHE A CA 1
ATOM 1361 C C . PHE A 1 184 ? 31.801 6.050 -21.157 1.00 60.41 184 PHE A C 1
ATOM 1363 O O . PHE A 1 184 ? 32.323 6.449 -20.118 1.00 60.41 184 PHE A O 1
ATOM 1370 N N . PHE A 1 185 ? 31.451 6.891 -22.133 1.00 60.28 185 PHE A N 1
ATOM 1371 C CA . PHE A 1 185 ? 31.603 8.342 -22.005 1.00 60.28 185 PHE A CA 1
ATOM 1372 C C . PHE A 1 185 ? 30.436 9.021 -21.256 1.00 60.28 185 PHE A C 1
ATOM 1374 O O . PHE A 1 185 ? 30.416 10.242 -21.111 1.00 60.28 185 PHE A O 1
ATOM 1381 N N . ASN A 1 186 ? 29.485 8.236 -20.730 1.00 59.56 186 ASN A N 1
ATOM 1382 C CA . ASN A 1 186 ? 28.363 8.662 -19.889 1.00 59.56 186 ASN A CA 1
ATOM 1383 C C . ASN A 1 186 ? 27.445 9.734 -20.518 1.00 59.56 186 ASN A C 1
ATOM 1385 O O . ASN A 1 186 ? 26.753 10.440 -19.790 1.00 59.56 186 ASN A O 1
ATOM 1389 N N . PHE A 1 187 ? 27.410 9.872 -21.848 1.00 61.38 187 PHE A N 1
ATOM 1390 C CA . PHE A 1 187 ? 26.694 10.972 -22.510 1.00 61.38 187 PHE A CA 1
ATOM 1391 C C . PHE A 1 187 ? 25.174 10.803 -22.485 1.00 61.38 187 PHE A C 1
ATOM 1393 O O . PHE A 1 187 ? 24.438 11.780 -22.329 1.00 61.38 187 PHE A O 1
ATOM 1400 N N . ARG A 1 188 ? 24.683 9.569 -22.648 1.00 61.38 188 ARG A N 1
ATOM 1401 C CA . ARG A 1 188 ? 23.247 9.278 -22.689 1.00 61.38 188 ARG A CA 1
ATOM 1402 C C . ARG A 1 188 ? 22.964 7.862 -22.204 1.00 61.38 188 ARG A C 1
ATOM 1404 O O . ARG A 1 188 ? 23.479 6.903 -22.764 1.00 61.38 188 ARG A O 1
ATOM 1411 N N . ARG A 1 189 ? 22.077 7.752 -21.222 1.00 69.00 189 ARG A N 1
ATOM 1412 C CA . ARG A 1 189 ? 21.589 6.504 -20.639 1.00 69.00 189 ARG A CA 1
ATOM 1413 C C . ARG A 1 189 ? 20.077 6.434 -20.816 1.00 69.00 189 ARG A C 1
ATOM 1415 O O . ARG A 1 189 ? 19.369 7.327 -20.357 1.00 69.00 189 ARG A O 1
ATOM 1422 N N . THR A 1 190 ? 19.586 5.382 -21.466 1.00 71.25 190 THR A N 1
ATOM 1423 C CA . THR A 1 190 ? 18.146 5.099 -21.567 1.00 71.25 190 THR A CA 1
ATOM 1424 C C . THR A 1 190 ? 17.844 3.830 -20.790 1.00 71.25 190 THR A C 1
ATOM 1426 O O . THR A 1 190 ? 18.509 2.809 -20.959 1.00 71.25 190 THR A O 1
ATOM 1429 N N . THR A 1 191 ? 16.876 3.900 -19.888 1.00 75.75 191 THR A N 1
ATOM 1430 C CA . THR A 1 191 ? 16.494 2.773 -19.047 1.00 75.75 191 THR A CA 1
ATOM 1431 C C . THR A 1 191 ? 14.990 2.582 -19.090 1.00 75.75 191 THR A C 1
ATOM 1433 O O . THR A 1 191 ? 14.236 3.486 -18.739 1.00 75.75 191 THR A O 1
ATOM 1436 N N . THR A 1 192 ? 14.566 1.397 -19.512 1.00 80.06 192 THR A N 1
ATOM 1437 C CA . THR A 1 192 ? 13.167 0.984 -19.533 1.00 80.06 192 THR A CA 1
ATOM 1438 C C . THR A 1 192 ? 12.869 0.234 -18.240 1.00 80.06 192 THR A C 1
ATOM 1440 O O . THR A 1 192 ? 13.481 -0.793 -17.932 1.00 80.06 192 THR A O 1
ATOM 1443 N N . VAL A 1 193 ? 11.944 0.770 -17.457 1.00 84.00 193 VAL A N 1
ATOM 1444 C CA . VAL A 1 193 ? 11.466 0.214 -16.196 1.00 84.00 193 VAL A CA 1
A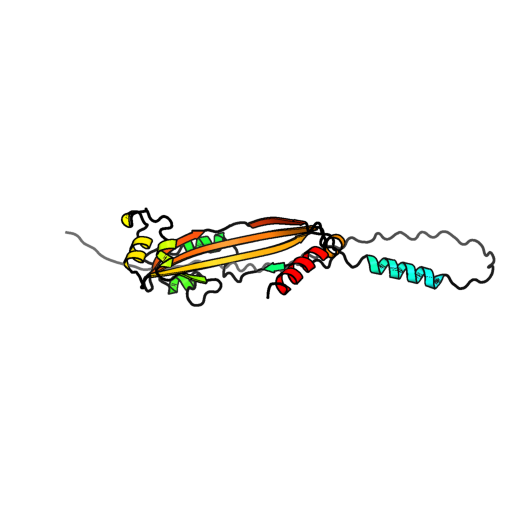TOM 1445 C C . VAL A 1 193 ? 10.084 -0.375 -16.436 1.00 84.00 193 VAL A C 1
ATOM 1447 O O . VAL A 1 193 ? 9.140 0.355 -16.731 1.00 84.00 193 VAL A O 1
ATOM 1450 N N . GLY A 1 194 ? 9.978 -1.693 -16.287 1.00 87.62 194 GLY A N 1
ATOM 1451 C CA . GLY A 1 194 ? 8.718 -2.426 -16.331 1.00 87.62 194 GLY A CA 1
ATOM 1452 C C . GLY A 1 194 ? 8.402 -3.063 -14.981 1.00 87.62 194 GLY A C 1
ATOM 1453 O O . GLY A 1 194 ? 9.318 -3.392 -14.228 1.00 87.62 194 GLY A O 1
ATOM 1454 N N . GLY A 1 195 ? 7.128 -3.281 -14.670 1.00 91.19 195 GLY A N 1
ATOM 1455 C CA . GLY A 1 195 ? 6.750 -4.008 -13.457 1.00 91.19 195 GLY A CA 1
ATOM 1456 C C . GLY A 1 195 ? 5.338 -3.724 -12.976 1.00 91.19 195 GLY A C 1
ATOM 1457 O O . GLY A 1 195 ? 4.499 -3.241 -13.732 1.00 91.19 195 GLY A O 1
ATOM 1458 N N . TRP A 1 196 ? 5.102 -4.002 -11.702 1.00 92.81 196 TRP A N 1
ATOM 1459 C CA . TRP A 1 196 ? 3.871 -3.667 -10.991 1.00 92.81 196 TRP A CA 1
ATOM 1460 C C . TRP A 1 196 ? 4.192 -3.331 -9.534 1.00 92.81 196 TRP A C 1
ATOM 1462 O O . TRP A 1 196 ? 5.216 -3.757 -8.993 1.00 92.81 196 TRP A O 1
ATOM 1472 N N . ARG A 1 197 ? 3.320 -2.549 -8.900 1.00 92.69 197 ARG A N 1
ATOM 1473 C CA . ARG A 1 197 ? 3.455 -2.139 -7.501 1.00 92.69 197 ARG A CA 1
ATOM 1474 C C . ARG A 1 197 ? 2.095 -2.115 -6.830 1.00 92.69 197 ARG A C 1
ATOM 1476 O O . ARG A 1 197 ? 1.196 -1.418 -7.279 1.00 92.69 197 ARG A O 1
ATOM 1483 N N . PHE A 1 198 ? 1.965 -2.818 -5.723 1.00 94.38 198 PHE A N 1
ATOM 1484 C CA . PHE A 1 198 ? 0.759 -2.898 -4.917 1.00 94.38 198 PHE A CA 1
ATOM 1485 C C . PHE A 1 198 ? 1.024 -2.318 -3.529 1.00 94.38 198 PHE A C 1
ATOM 1487 O O . PHE A 1 198 ? 2.016 -2.650 -2.881 1.00 94.38 198 PHE A O 1
ATOM 1494 N N . ASN A 1 199 ? 0.125 -1.448 -3.077 1.00 94.56 199 ASN A N 1
ATOM 1495 C CA . ASN A 1 199 ? 0.125 -0.888 -1.734 1.00 94.56 199 ASN A CA 1
ATOM 1496 C C . ASN A 1 199 ? -1.182 -1.288 -1.051 1.00 94.56 199 ASN A C 1
ATOM 1498 O O . ASN A 1 199 ? -2.234 -0.724 -1.350 1.00 94.56 199 ASN A O 1
ATOM 1502 N N . GLY A 1 200 ? -1.119 -2.268 -0.155 1.00 94.38 200 GLY A N 1
ATOM 1503 C CA . GLY A 1 200 ? -2.262 -2.684 0.656 1.00 94.38 200 GLY A CA 1
ATOM 1504 C C . GLY A 1 200 ? -2.233 -1.985 2.006 1.00 94.38 200 GLY A C 1
ATOM 1505 O O . GLY A 1 200 ? -1.231 -2.068 2.703 1.00 94.38 200 GLY A O 1
ATOM 1506 N N . LEU A 1 201 ? -3.311 -1.317 2.396 1.00 94.75 201 LEU A N 1
ATOM 1507 C CA . LEU A 1 201 ? -3.501 -0.768 3.734 1.00 94.75 201 LEU A CA 1
ATOM 1508 C C . LEU A 1 201 ? -4.483 -1.652 4.495 1.00 94.75 201 LEU A C 1
ATOM 1510 O O . LEU A 1 201 ? -5.635 -1.797 4.091 1.00 94.75 201 LEU A O 1
ATOM 1514 N N . VAL A 1 202 ? -4.048 -2.188 5.629 1.00 95.38 202 VAL A N 1
ATOM 1515 C CA . VAL A 1 202 ? -4.909 -2.911 6.564 1.00 95.38 202 VAL A CA 1
ATOM 1516 C C . VAL A 1 202 ? -4.795 -2.278 7.935 1.00 95.38 202 VAL A C 1
ATOM 1518 O O . VAL A 1 202 ? -3.700 -2.022 8.427 1.00 95.38 202 VAL A O 1
ATOM 1521 N N . VAL A 1 203 ? -5.932 -2.027 8.566 1.00 95.00 203 VAL A N 1
ATOM 1522 C CA . VAL A 1 203 ? -5.994 -1.477 9.915 1.00 95.00 203 VAL A CA 1
ATOM 1523 C C . VAL A 1 20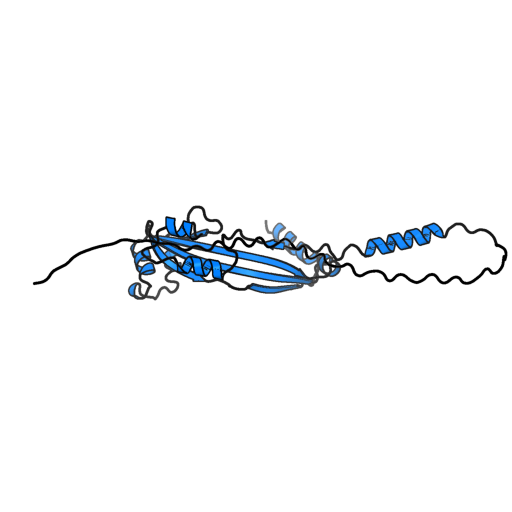3 ? -6.562 -2.528 10.836 1.00 95.00 203 VAL A C 1
ATOM 1525 O O . VAL A 1 203 ? -7.606 -3.117 10.556 1.00 95.00 203 VAL A O 1
ATOM 1528 N N . VAL A 1 204 ? -5.880 -2.729 11.951 1.00 94.38 204 VAL A N 1
ATOM 1529 C CA . VAL A 1 204 ? -6.208 -3.735 12.946 1.00 94.38 204 VAL A CA 1
ATOM 1530 C C . VAL A 1 204 ? -6.460 -3.045 14.278 1.00 94.38 204 VAL A C 1
ATOM 1532 O O . VAL A 1 204 ? -5.700 -2.169 14.701 1.00 94.38 204 VAL A O 1
ATOM 1535 N N . ARG A 1 205 ? -7.522 -3.469 14.960 1.00 93.19 205 ARG A N 1
ATOM 1536 C CA . ARG A 1 205 ? -7.788 -3.129 16.357 1.00 93.19 205 ARG A CA 1
ATOM 1537 C C . ARG A 1 205 ? -7.701 -4.409 17.181 1.00 93.19 205 ARG A C 1
ATOM 1539 O O . ARG A 1 205 ? -8.545 -5.291 17.033 1.00 93.19 205 ARG A O 1
ATOM 1546 N N . GLY A 1 206 ? -6.695 -4.503 18.049 1.00 89.62 206 GLY A N 1
ATOM 1547 C CA . GLY A 1 206 ? -6.374 -5.769 18.718 1.00 89.62 206 GLY A CA 1
ATOM 1548 C C . GLY A 1 206 ? -5.944 -6.818 17.689 1.00 89.62 206 GLY A C 1
ATOM 1549 O O . GLY A 1 206 ? -4.885 -6.645 17.087 1.00 89.62 206 GLY A O 1
ATOM 1550 N N . ASP A 1 207 ? -6.802 -7.819 17.459 1.00 91.44 207 ASP A N 1
ATOM 1551 C CA . ASP A 1 207 ? -6.586 -8.935 16.519 1.00 91.44 207 ASP A CA 1
ATOM 1552 C C . ASP A 1 207 ? -7.575 -8.961 15.338 1.00 91.44 207 ASP A C 1
ATOM 1554 O O . ASP A 1 207 ? -7.525 -9.866 14.503 1.00 91.44 207 ASP A O 1
ATOM 1558 N N . LEU A 1 208 ? -8.484 -7.983 15.252 1.00 94.12 208 LEU A N 1
ATOM 1559 C CA . LEU A 1 208 ? -9.493 -7.900 14.194 1.00 94.12 208 LEU A CA 1
ATOM 1560 C C . LEU A 1 208 ? -9.153 -6.804 13.192 1.00 94.12 208 LEU A C 1
ATOM 1562 O O . LEU A 1 208 ? -8.860 -5.664 13.568 1.00 94.12 208 LEU A O 1
ATOM 1566 N N . VAL A 1 209 ? -9.261 -7.134 11.907 1.00 95.38 209 VAL A N 1
ATOM 1567 C CA . VAL A 1 209 ? -9.166 -6.152 10.828 1.00 95.38 209 VAL A CA 1
ATOM 1568 C C . VAL A 1 209 ? -10.411 -5.275 10.860 1.00 95.38 209 VAL A C 1
ATOM 1570 O O . VAL A 1 209 ? -11.523 -5.772 10.727 1.00 95.38 209 VAL A O 1
ATOM 1573 N N . VAL A 1 210 ? -10.244 -3.966 11.019 1.00 95.12 210 VAL A N 1
ATOM 1574 C CA . VAL A 1 210 ? -11.357 -3.002 11.059 1.00 95.12 210 VAL A CA 1
ATOM 1575 C C . VAL A 1 210 ? -11.499 -2.219 9.765 1.00 95.12 210 VAL A C 1
ATOM 1577 O O . VAL A 1 210 ? -12.594 -1.774 9.452 1.00 95.12 210 VAL A O 1
ATOM 1580 N N . PHE A 1 211 ? -10.424 -2.060 8.997 1.00 94.50 211 PHE A N 1
ATOM 1581 C CA . PHE A 1 211 ? -10.445 -1.325 7.736 1.00 94.50 211 PHE A CA 1
ATOM 1582 C C . PHE A 1 211 ? -9.446 -1.930 6.755 1.00 94.50 211 PHE A C 1
ATOM 1584 O O . PHE A 1 211 ? -8.375 -2.392 7.154 1.00 94.50 211 PHE A O 1
ATOM 1591 N N . ARG A 1 212 ? -9.790 -1.898 5.468 1.00 94.19 212 ARG A N 1
ATOM 1592 C CA . ARG A 1 212 ? -8.895 -2.276 4.376 1.00 94.19 212 ARG A CA 1
ATOM 1593 C C . ARG A 1 212 ? -9.003 -1.282 3.232 1.00 94.19 212 ARG A C 1
ATOM 1595 O O . ARG A 1 212 ? -10.089 -0.801 2.923 1.00 94.19 212 ARG A O 1
ATOM 1602 N N . ASN A 1 213 ? -7.890 -1.035 2.568 1.00 94.25 213 ASN A N 1
ATOM 1603 C CA . ASN A 1 213 ? -7.832 -0.300 1.317 1.00 94.25 213 ASN A CA 1
ATOM 1604 C C . ASN A 1 213 ? -6.658 -0.830 0.483 1.00 94.25 213 ASN A C 1
ATOM 1606 O O . ASN A 1 213 ? -5.718 -1.400 1.029 1.00 94.25 213 ASN A O 1
ATOM 1610 N N . PHE A 1 214 ? -6.695 -0.651 -0.828 1.00 94.50 214 PHE A N 1
ATOM 1611 C CA . PHE A 1 214 ? -5.576 -0.963 -1.707 1.00 94.50 214 PHE A CA 1
ATOM 1612 C C . PHE A 1 214 ? -5.362 0.150 -2.723 1.00 94.50 214 PHE A C 1
ATOM 1614 O O . PHE A 1 214 ? -6.262 0.915 -3.056 1.00 94.50 214 PHE A O 1
ATOM 1621 N N . GLY A 1 215 ? -4.147 0.216 -3.243 1.00 93.25 215 GLY A N 1
ATOM 1622 C CA . GLY A 1 215 ? -3.781 1.088 -4.343 1.00 93.25 215 GLY A CA 1
ATOM 1623 C C . GLY A 1 215 ? -2.457 0.658 -4.953 1.00 93.25 215 GLY A C 1
ATOM 1624 O O . GLY A 1 215 ? -1.942 -0.423 -4.674 1.00 93.25 215 GLY A O 1
ATOM 1625 N N . GLY A 1 216 ? -1.878 1.527 -5.775 1.00 92.50 216 GLY A N 1
ATOM 1626 C CA . GLY A 1 216 ? -0.615 1.270 -6.461 1.00 92.50 216 GLY A CA 1
ATOM 1627 C C . GLY A 1 216 ? -0.741 1.375 -7.976 1.00 92.50 216 GLY A C 1
ATOM 1628 O O . GLY A 1 216 ? -1.612 2.070 -8.491 1.00 92.50 216 GLY A O 1
ATOM 1629 N N . GLU A 1 217 ? 0.174 0.715 -8.675 1.00 93.56 217 GLU A N 1
ATOM 1630 C CA . GLU A 1 217 ? 0.327 0.733 -10.125 1.00 93.56 217 GLU A CA 1
ATOM 1631 C C . GLU A 1 217 ? 0.274 -0.706 -10.651 1.00 93.56 217 GLU A C 1
ATOM 1633 O O . GLU A 1 217 ? 1.242 -1.456 -10.516 1.00 93.56 217 GLU A O 1
ATOM 1638 N N . ALA A 1 218 ? -0.849 -1.087 -11.269 1.00 91.75 218 ALA A N 1
ATOM 1639 C CA . ALA A 1 218 ? -1.027 -2.426 -11.840 1.00 91.75 218 ALA A CA 1
ATOM 1640 C C . ALA A 1 218 ? -0.019 -2.728 -12.960 1.00 91.75 218 ALA A C 1
ATOM 1642 O O . ALA A 1 218 ? 0.458 -3.851 -13.100 1.00 91.75 218 ALA A O 1
ATOM 1643 N N . ARG A 1 219 ? 0.352 -1.700 -13.730 1.00 90.44 219 ARG A N 1
ATOM 1644 C CA . ARG A 1 219 ? 1.369 -1.785 -14.775 1.00 90.44 219 ARG A CA 1
ATOM 1645 C C . ARG A 1 219 ? 2.252 -0.547 -14.752 1.00 90.44 219 ARG A C 1
ATOM 1647 O O . ARG A 1 219 ? 1.780 0.565 -14.968 1.00 90.44 219 ARG A O 1
ATOM 1654 N N . ILE A 1 220 ? 3.538 -0.765 -14.525 1.00 89.06 220 ILE A N 1
ATOM 1655 C CA . ILE A 1 220 ? 4.597 0.231 -14.642 1.00 89.06 220 ILE A CA 1
ATOM 1656 C C . ILE A 1 220 ? 5.256 0.019 -15.998 1.00 89.06 220 ILE A C 1
ATOM 1658 O O . ILE A 1 220 ? 5.736 -1.075 -16.293 1.00 89.06 220 ILE A O 1
ATOM 1662 N N . ASP A 1 221 ? 5.271 1.069 -16.808 1.00 89.31 221 ASP A N 1
ATOM 1663 C CA . ASP A 1 221 ? 6.022 1.141 -18.056 1.00 89.31 221 ASP A CA 1
ATOM 1664 C C . ASP A 1 221 ? 6.577 2.561 -18.175 1.00 89.31 221 ASP A C 1
ATOM 1666 O O . ASP A 1 221 ? 5.850 3.515 -18.462 1.00 89.31 221 ASP A O 1
ATOM 1670 N N . ARG A 1 222 ? 7.847 2.731 -17.804 1.00 83.56 222 ARG A N 1
ATOM 1671 C CA . ARG A 1 222 ? 8.510 4.038 -17.767 1.00 83.56 222 ARG A CA 1
ATOM 1672 C C . ARG A 1 222 ? 9.825 3.972 -18.517 1.00 83.56 222 ARG A C 1
ATOM 1674 O O . ARG A 1 222 ? 10.640 3.083 -18.289 1.00 83.56 222 ARG A O 1
ATOM 1681 N N . THR A 1 223 ? 10.066 4.964 -19.363 1.00 83.62 223 THR A N 1
ATOM 1682 C CA . THR A 1 223 ? 11.344 5.130 -20.055 1.00 83.62 223 THR A CA 1
ATOM 1683 C C . THR A 1 223 ? 12.071 6.336 -19.481 1.00 83.62 223 THR A C 1
ATOM 1685 O O . THR A 1 223 ? 11.704 7.481 -19.736 1.00 83.62 223 THR A O 1
ATOM 1688 N N . GLU A 1 224 ? 13.127 6.089 -18.719 1.00 77.88 224 GLU A N 1
ATOM 1689 C CA . GLU A 1 224 ? 13.985 7.138 -18.180 1.00 77.88 224 GLU A CA 1
ATOM 1690 C C . GLU A 1 224 ? 15.134 7.412 -19.151 1.00 77.88 224 GLU A C 1
ATOM 1692 O O . GLU A 1 224 ? 15.909 6.518 -19.495 1.00 77.88 224 GLU A O 1
ATOM 1697 N N . ARG A 1 225 ? 15.249 8.662 -19.606 1.00 76.38 225 ARG A N 1
ATOM 1698 C CA . ARG A 1 225 ? 16.354 9.134 -20.449 1.00 76.38 225 ARG A CA 1
ATOM 1699 C C . ARG A 1 225 ? 17.190 10.119 -19.650 1.00 76.38 225 ARG A C 1
ATOM 1701 O O . ARG A 1 225 ? 16.771 11.248 -19.424 1.00 76.38 225 ARG A O 1
ATOM 1708 N N . GLN A 1 226 ? 18.379 9.702 -19.250 1.00 69.94 226 GLN A N 1
ATOM 1709 C CA . GLN A 1 226 ? 19.357 10.560 -18.600 1.00 69.94 226 GLN A CA 1
ATOM 1710 C C . GLN A 1 226 ? 20.402 10.992 -19.630 1.00 69.94 226 GLN A C 1
ATOM 1712 O O . GLN A 1 226 ? 21.011 10.158 -20.298 1.00 69.94 226 GLN A O 1
ATOM 1717 N N . VAL A 1 227 ? 20.615 12.297 -19.774 1.00 67.31 227 VAL A N 1
ATOM 1718 C CA . VAL A 1 227 ? 21.673 12.869 -20.616 1.00 67.31 227 VAL A CA 1
ATOM 1719 C C . VAL A 1 227 ? 22.640 13.585 -19.682 1.00 67.31 227 VAL A C 1
ATOM 1721 O O . VAL A 1 227 ? 22.207 14.487 -18.972 1.00 67.31 227 VAL A O 1
ATOM 1724 N N . ASN A 1 228 ? 23.919 13.194 -19.662 1.00 66.00 228 ASN A N 1
ATOM 1725 C CA . ASN A 1 228 ? 24.945 13.926 -18.910 1.00 66.00 228 ASN A CA 1
ATOM 1726 C C . ASN A 1 228 ? 25.811 14.701 -19.911 1.00 66.00 228 ASN A C 1
ATOM 1728 O O . ASN A 1 228 ? 26.754 14.139 -20.478 1.00 66.00 228 ASN A O 1
ATOM 1732 N N . PRO A 1 229 ? 25.481 15.975 -20.183 1.00 57.41 229 PRO A N 1
ATOM 1733 C CA . PRO A 1 229 ? 26.116 16.736 -21.253 1.00 57.41 229 PRO A CA 1
ATOM 1734 C C . PRO A 1 229 ? 27.607 17.020 -21.006 1.00 57.41 229 PRO A C 1
ATOM 1736 O O . PRO A 1 229 ? 28.313 17.292 -21.970 1.00 57.41 229 PRO A O 1
ATOM 1739 N N . LEU A 1 230 ? 28.107 16.930 -19.762 1.00 64.12 230 LEU A N 1
ATOM 1740 C CA . LEU A 1 230 ? 29.523 17.188 -19.439 1.00 64.12 230 LEU A CA 1
ATOM 1741 C C . LEU A 1 230 ? 30.364 15.911 -19.243 1.00 64.12 230 LEU A C 1
ATOM 1743 O O . LEU A 1 230 ? 31.526 15.990 -18.841 1.00 64.12 230 LEU A O 1
ATOM 1747 N N . GLY A 1 231 ? 29.807 14.728 -19.525 1.00 59.62 231 GLY A N 1
ATOM 1748 C CA . GLY A 1 231 ? 30.544 13.465 -19.438 1.00 59.62 231 GLY A CA 1
ATOM 1749 C C . GLY A 1 231 ? 31.062 13.143 -18.018 1.00 59.62 231 GLY A C 1
ATOM 1750 O O . GLY A 1 231 ? 30.465 13.559 -17.023 1.00 59.62 231 GLY A O 1
ATOM 1751 N N . PRO A 1 232 ? 32.163 12.382 -17.874 1.00 58.25 232 PRO A N 1
ATOM 1752 C CA . PRO A 1 232 ? 32.675 11.911 -16.577 1.00 58.25 232 PRO A CA 1
ATOM 1753 C C . PRO A 1 232 ? 33.086 13.017 -15.589 1.00 58.25 232 PRO A C 1
ATOM 1755 O O . PRO A 1 232 ? 33.121 12.773 -14.384 1.00 58.25 232 PRO A O 1
ATOM 1758 N N . LEU A 1 233 ? 33.375 14.228 -16.077 1.00 61.81 233 LEU A N 1
ATOM 1759 C CA . LEU A 1 233 ? 33.868 15.345 -15.262 1.00 61.81 233 LEU A CA 1
ATOM 1760 C C . LEU A 1 233 ? 32.784 15.954 -14.361 1.00 61.81 233 LEU A C 1
ATOM 1762 O O . LEU A 1 233 ? 33.100 16.566 -13.346 1.00 61.81 233 LEU A O 1
ATOM 1766 N N . GLN A 1 234 ? 31.506 15.730 -14.679 1.00 59.62 234 GLN A N 1
ATOM 1767 C CA . GLN A 1 234 ? 30.382 16.227 -13.882 1.00 59.62 234 GLN A CA 1
ATOM 1768 C C . GLN A 1 234 ? 30.287 15.541 -12.508 1.00 59.62 234 GLN A C 1
ATOM 1770 O O . GLN A 1 234 ? 30.025 16.205 -11.513 1.00 59.62 234 GLN A O 1
ATOM 1775 N N . ARG A 1 235 ? 30.602 14.238 -12.413 1.00 54.62 235 ARG A N 1
ATOM 1776 C CA . ARG A 1 235 ? 30.599 13.515 -11.123 1.00 54.62 235 ARG A CA 1
ATOM 1777 C C . ARG A 1 235 ? 31.763 13.895 -10.204 1.00 54.62 235 ARG A C 1
ATOM 1779 O O . ARG A 1 235 ? 31.657 13.720 -8.995 1.00 54.62 235 ARG A O 1
ATOM 1786 N N . ALA A 1 236 ? 32.865 14.404 -10.758 1.00 56.53 236 ALA A N 1
ATOM 1787 C CA . ALA A 1 236 ? 33.998 14.878 -9.966 1.00 56.53 236 ALA A CA 1
ATOM 1788 C C . ALA A 1 236 ? 33.682 16.202 -9.247 1.00 56.53 236 ALA A C 1
ATOM 1790 O O . ALA A 1 236 ? 34.163 16.417 -8.140 1.00 56.53 236 ALA A O 1
ATOM 1791 N N . GLY A 1 237 ? 32.828 17.054 -9.829 1.00 54.66 237 GLY A N 1
ATOM 1792 C CA . GLY A 1 237 ? 32.365 18.289 -9.187 1.00 54.66 237 GLY A CA 1
ATOM 1793 C C . GLY A 1 237 ? 31.528 18.039 -7.927 1.00 54.66 237 GLY A C 1
ATOM 1794 O O . GLY A 1 237 ? 31.760 18.687 -6.909 1.00 54.66 237 GLY A O 1
ATOM 1795 N N . ASP A 1 238 ? 30.629 17.050 -7.960 1.00 57.19 238 ASP A N 1
ATOM 1796 C CA . ASP A 1 238 ? 29.757 16.711 -6.822 1.00 57.19 238 ASP A CA 1
ATOM 1797 C C . ASP A 1 238 ? 30.536 16.098 -5.642 1.00 57.19 238 ASP A C 1
ATOM 1799 O O . ASP A 1 238 ? 30.259 16.399 -4.481 1.00 57.19 238 ASP A O 1
ATOM 1803 N N . ALA A 1 239 ? 31.552 15.273 -5.921 1.00 56.69 239 ALA A N 1
ATOM 1804 C CA . ALA A 1 239 ? 32.405 14.684 -4.885 1.00 56.69 239 ALA A CA 1
ATOM 1805 C C . ALA A 1 239 ? 33.361 15.712 -4.250 1.00 56.69 239 ALA A C 1
ATOM 1807 O O . ALA A 1 239 ? 33.597 15.671 -3.043 1.00 56.69 239 ALA A O 1
ATOM 1808 N N . VAL A 1 240 ? 33.882 16.658 -5.042 1.00 53.91 240 VAL A N 1
ATOM 1809 C CA . VAL A 1 240 ? 34.772 17.719 -4.543 1.00 53.91 240 VAL A CA 1
ATOM 1810 C C . VAL A 1 240 ? 33.984 18.770 -3.750 1.00 53.91 240 VAL A C 1
ATOM 1812 O O . VAL A 1 240 ? 34.440 19.183 -2.686 1.00 53.91 240 VAL A O 1
ATOM 1815 N N . GLY A 1 241 ? 32.769 19.131 -4.176 1.00 56.22 241 GLY A N 1
ATOM 1816 C CA . GLY A 1 241 ? 31.890 20.037 -3.425 1.00 56.22 241 GLY A CA 1
ATOM 1817 C C . GLY A 1 241 ? 31.491 19.505 -2.042 1.00 56.22 241 GLY A C 1
ATOM 1818 O O . GLY A 1 241 ? 31.445 20.273 -1.084 1.00 56.22 241 GLY A O 1
ATOM 1819 N N . ALA A 1 242 ? 31.287 18.191 -1.905 1.00 55.72 242 ALA A N 1
ATOM 1820 C CA . ALA A 1 242 ? 30.999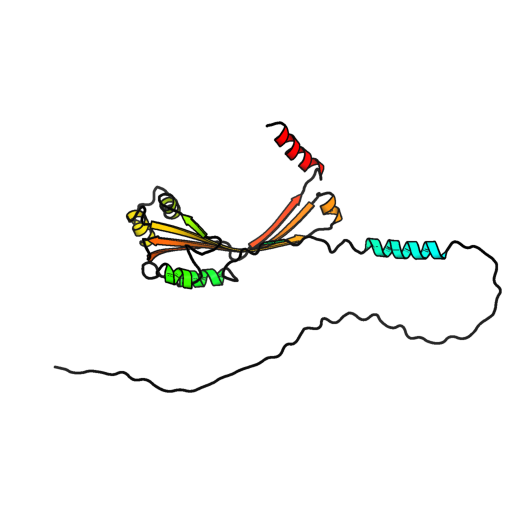 17.560 -0.614 1.00 55.72 242 ALA A CA 1
ATOM 1821 C C . ALA A 1 242 ? 32.217 17.533 0.331 1.00 55.72 242 ALA A C 1
ATOM 1823 O O . ALA A 1 242 ? 32.053 17.608 1.544 1.00 55.72 242 ALA A O 1
ATOM 1824 N N . SER A 1 243 ? 33.437 17.460 -0.213 1.00 56.22 243 SER A N 1
ATOM 1825 C CA . SER A 1 243 ? 34.679 17.450 0.578 1.00 56.22 243 SER A CA 1
ATOM 1826 C C . SER A 1 243 ? 35.165 18.831 1.036 1.00 56.22 243 SER A C 1
ATOM 1828 O O . SER A 1 243 ? 36.026 18.905 1.901 1.00 56.22 243 SER A O 1
ATOM 1830 N N . ILE A 1 244 ? 34.633 19.919 0.466 1.00 55.41 244 ILE A N 1
ATOM 1831 C CA . ILE A 1 244 ? 35.001 21.303 0.829 1.00 55.41 244 ILE A CA 1
ATOM 1832 C C . ILE A 1 244 ? 34.040 21.884 1.889 1.00 55.41 244 ILE A C 1
ATOM 1834 O O . ILE A 1 244 ? 34.334 22.908 2.499 1.00 55.41 244 ILE A O 1
ATOM 1838 N N . LEU A 1 245 ? 32.905 21.223 2.140 1.00 52.72 245 LEU A N 1
ATOM 1839 C CA . LEU A 1 245 ? 31.895 21.635 3.123 1.00 52.72 245 LEU A CA 1
ATOM 1840 C C . LEU A 1 245 ? 31.935 20.831 4.437 1.00 52.72 245 LEU A C 1
ATOM 1842 O O . LEU A 1 245 ? 31.003 20.950 5.231 1.00 52.72 245 LEU A O 1
ATOM 1846 N N . ASN A 1 246 ? 32.985 20.036 4.673 1.00 41.53 246 ASN A N 1
ATOM 1847 C CA . ASN A 1 246 ? 33.196 19.306 5.927 1.00 41.53 246 ASN A CA 1
ATOM 1848 C C . ASN A 1 246 ? 34.573 19.594 6.524 1.00 41.53 246 ASN A C 1
ATOM 1850 O O . ASN A 1 246 ? 35.561 19.506 5.762 1.00 41.53 246 ASN A O 1
#

pLDDT: mean 70.48, std 21.03, range [31.28, 95.5]

Radius of gyration: 34.64 Å; chains: 1; bounding box: 113×62×87 Å

Secondary structure (DSSP, 8-state):
----------------------------PPP-PPPPPP----------------TTHHHHHHHHHHHHHHHTTSTT-PPPEEE----S-SSHHHHHHHHHTPPTTT-BHHHHHHTT--TTT-TTEEEE-TTHHHHHH--STTS-GGGS-HHHHHHHHHGGGEEEEEEEEEEEEEEEES-HHHHHTTSEEEEEEEEEEEEEEEEEETTEEEEEEEEEEEEEEEEEEEE-TTTTHHHHHHHHHHHH--